Protein AF-A0A7R9MGX7-F1 (afdb_monomer_lite)

InterPro domains:
  IPR002687 Nop domain [PF01798] (2-63)
  IPR002687 Nop domain [PS51358] (1-66)
  IPR019175 Prp31 C-terminal [PF09785] (71-198)
  IPR027105 U4/U6 small nuclear ribonucleoprotein Prp31 [PTHR13904] (2-222)
  IPR036070 Nop domain superfamily [SSF89124] (1-66)
  IPR042239 Nop, C-terminal domain [G3DSA:1.10.246.90] (1-65)

Organism: NCBI:txid334625

pLDDT: mean 79.1, std 15.88, range [45.69, 96.81]

Sequence (225 aa):
MPHTGFVFLTDLVQESPPDLRRKAARLVANKCTIASRVDASHAASDGSIGRQFREKIERQLDKLQEPPPVKQIKALVTPIDQPQKKRGGKRIRKLKERLVITDLRKQANRMTFGDIEDDAYQEDLGFTTGQMGRSGTGKIRAPTVDEKTKVRISKTLHKNLQRQQQTYGGSTTVKRQVSGTASSVAFTPLQGLEIVNPQAAETRVNEANAKYFSNTSGFFSVRPK

Foldseek 3Di:
DPPCDPLLVDPQLVVADPVCSVVLSVLSVVLVVVVVVCVVVVVDPPCPSVVVSVVVSVVVSVVVVDDDPDDDPDDDDPPDDDDDDDDDDPVVVLVCVQVPQAPQNVQQPAADPPDDFDAPDDPPDPRTSHRQPVPPPDDPDHRDDDPSNPDDDDPVRVVVVVVVCVVPQDPDVPVDPDPPVDFDWGQDPPDGTDRPDVVVVVVVVVVVPDDQPDPPDDHDDPDDD

Structure (mmCIF, N/CA/C/O backbone):
data_AF-A0A7R9MGX7-F1
#
_entry.id   AF-A0A7R9MGX7-F1
#
loop_
_atom_site.group_PDB
_atom_site.id
_atom_site.type_symbol
_atom_site.label_atom_id
_atom_site.label_alt_id
_atom_site.label_comp_id
_atom_site.label_asym_id
_atom_site.label_entity_id
_atom_site.label_seq_id
_atom_site.pdbx_PDB_ins_code
_atom_site.Cartn_x
_atom_site.Cartn_y
_atom_site.Cartn_z
_atom_site.occupancy
_atom_site.B_iso_or_equiv
_atom_site.auth_seq_id
_atom_site.auth_comp_id
_atom_site.auth_asym_id
_atom_site.auth_atom_id
_atom_site.pdbx_PDB_model_num
ATOM 1 N N . MET A 1 1 ? -7.761 8.855 -21.437 1.00 65.56 1 MET A N 1
ATOM 2 C CA . MET A 1 1 ? -6.754 8.454 -20.427 1.00 65.56 1 MET A CA 1
ATOM 3 C C . MET A 1 1 ? -5.727 9.575 -20.307 1.00 65.56 1 MET A C 1
ATOM 5 O O . MET A 1 1 ? -5.130 9.909 -21.321 1.00 65.56 1 MET A O 1
ATOM 9 N N . PRO A 1 2 ? -5.533 10.212 -19.141 1.00 81.12 2 PRO A N 1
ATOM 10 C CA . PRO A 1 2 ? -4.448 11.179 -18.979 1.00 81.12 2 PRO A CA 1
ATOM 11 C C . PRO A 1 2 ? -3.085 10.461 -18.968 1.00 81.12 2 PRO A C 1
ATOM 13 O O . PRO A 1 2 ? -2.970 9.363 -18.424 1.00 81.12 2 PRO A O 1
ATOM 16 N N . HIS A 1 3 ? -2.048 11.103 -19.517 1.00 79.25 3 HIS A N 1
ATOM 17 C CA . HIS A 1 3 ? -0.663 10.599 -19.587 1.00 79.25 3 HIS A CA 1
ATOM 18 C C . HIS A 1 3 ? -0.426 9.386 -20.511 1.00 79.25 3 HIS A C 1
ATOM 20 O O . HIS A 1 3 ? 0.413 8.535 -20.215 1.00 79.25 3 HIS A O 1
ATOM 26 N N . THR A 1 4 ? -1.128 9.315 -21.642 1.00 88.25 4 THR A N 1
ATOM 27 C CA . THR A 1 4 ? -0.875 8.335 -22.712 1.00 88.25 4 THR A CA 1
ATOM 28 C C . THR A 1 4 ? -0.181 9.017 -23.892 1.00 88.25 4 THR A C 1
ATOM 30 O O . THR A 1 4 ? -0.844 9.602 -24.742 1.00 88.25 4 THR A O 1
ATOM 33 N N . GLY A 1 5 ? 1.154 8.996 -23.903 1.00 90.44 5 GLY A N 1
ATOM 34 C CA . GLY A 1 5 ? 1.976 9.502 -25.014 1.00 90.44 5 GLY A CA 1
ATOM 35 C C . GLY A 1 5 ? 2.596 8.373 -25.844 1.00 90.44 5 GLY A C 1
ATOM 36 O O . GLY A 1 5 ? 2.247 7.210 -25.658 1.00 90.44 5 GLY A O 1
ATOM 37 N N . PHE A 1 6 ? 3.574 8.693 -26.696 1.00 93.50 6 PHE A N 1
ATOM 38 C CA . PHE A 1 6 ? 4.251 7.715 -27.565 1.00 93.50 6 PHE A CA 1
ATOM 39 C C . PHE A 1 6 ? 4.820 6.511 -26.807 1.00 93.50 6 PHE A C 1
ATOM 41 O O . PHE A 1 6 ? 4.614 5.377 -27.218 1.00 93.50 6 PHE A O 1
ATOM 48 N N . VAL A 1 7 ? 5.433 6.734 -25.638 1.00 94.00 7 VAL A N 1
ATOM 49 C CA . VAL A 1 7 ? 5.949 5.649 -24.782 1.00 94.00 7 VAL A CA 1
ATOM 50 C C . VAL A 1 7 ? 4.844 4.677 -24.357 1.00 94.00 7 VAL A C 1
ATOM 52 O O . VAL A 1 7 ? 5.077 3.477 -24.278 1.00 94.00 7 VAL A O 1
ATOM 55 N N . PHE A 1 8 ? 3.631 5.174 -24.103 1.00 94.94 8 PHE A N 1
ATOM 56 C CA . PHE A 1 8 ? 2.506 4.320 -23.728 1.00 94.94 8 PHE A CA 1
ATOM 57 C C . PHE A 1 8 ? 2.035 3.460 -24.902 1.00 94.94 8 PHE A C 1
ATOM 59 O O . PHE A 1 8 ? 1.591 2.344 -24.675 1.00 94.94 8 PHE A O 1
ATOM 66 N N . LEU A 1 9 ? 2.134 3.964 -26.133 1.00 94.25 9 LEU A N 1
ATOM 67 C CA . LEU A 1 9 ? 1.707 3.266 -27.349 1.00 94.25 9 LEU A CA 1
ATOM 68 C C . LEU A 1 9 ? 2.714 2.224 -27.851 1.00 94.25 9 LEU A C 1
ATOM 70 O O . LEU A 1 9 ? 2.377 1.472 -28.753 1.00 94.25 9 LEU A O 1
ATOM 74 N N . THR A 1 10 ? 3.918 2.163 -27.278 1.00 94.12 10 THR A N 1
ATOM 75 C CA . THR A 1 10 ? 4.901 1.129 -27.628 1.00 94.12 10 THR A CA 1
ATOM 76 C C . THR A 1 10 ? 4.400 -0.281 -27.314 1.00 94.12 10 THR A C 1
ATOM 78 O O . THR A 1 10 ? 3.723 -0.499 -26.303 1.00 94.12 10 THR A O 1
ATOM 81 N N . ASP A 1 11 ? 4.804 -1.242 -28.145 1.00 93.94 11 ASP A N 1
ATOM 82 C CA . ASP A 1 11 ? 4.391 -2.650 -28.057 1.00 93.94 11 ASP A CA 1
ATOM 83 C C . ASP A 1 11 ? 4.673 -3.237 -26.670 1.00 93.94 11 ASP A C 1
ATOM 85 O O . ASP A 1 11 ? 3.781 -3.784 -26.030 1.00 93.94 11 ASP A O 1
ATOM 89 N N . LEU A 1 12 ? 5.863 -2.962 -26.124 1.00 91.69 12 LEU A N 1
ATOM 90 C CA . LEU A 1 12 ? 6.294 -3.413 -24.795 1.00 91.69 12 LEU A CA 1
ATOM 91 C C . LEU A 1 12 ? 5.325 -3.012 -23.664 1.00 91.69 12 LEU A C 1
ATOM 93 O O . LEU A 1 12 ? 5.198 -3.708 -22.658 1.00 91.69 12 LEU A O 1
ATOM 97 N N . VAL A 1 13 ? 4.647 -1.867 -23.794 1.00 95.00 13 VAL A N 1
ATOM 98 C CA . VAL A 1 13 ? 3.637 -1.424 -22.825 1.00 95.00 13 VAL A CA 1
ATOM 99 C C . VAL A 1 13 ? 2.270 -2.010 -23.163 1.00 95.00 13 VAL A C 1
ATOM 101 O O . VAL A 1 13 ? 1.548 -2.395 -22.244 1.00 95.00 13 VAL A O 1
ATOM 104 N N . GLN A 1 14 ? 1.896 -2.089 -24.441 1.00 94.44 14 GLN A N 1
ATOM 105 C CA . GLN A 1 14 ? 0.586 -2.600 -24.857 1.00 94.44 14 GLN A CA 1
ATOM 106 C C . GLN A 1 14 ? 0.424 -4.108 -24.630 1.00 94.44 14 GLN A C 1
ATOM 108 O O . GLN A 1 14 ? -0.670 -4.539 -24.261 1.00 94.44 14 GLN A O 1
ATOM 113 N N . GLU A 1 15 ? 1.501 -4.883 -24.753 1.00 93.81 15 GLU A N 1
ATOM 114 C CA . GLU A 1 15 ? 1.547 -6.314 -24.425 1.00 93.81 15 GLU A CA 1
ATOM 115 C C . GLU A 1 15 ? 1.302 -6.574 -22.931 1.00 93.81 15 GLU A C 1
ATOM 117 O O . GLU A 1 15 ? 0.755 -7.609 -22.554 1.00 93.81 15 GLU A O 1
ATOM 122 N N . SER A 1 16 ? 1.643 -5.617 -22.058 1.00 92.25 16 SER A N 1
ATOM 123 C CA . SER A 1 16 ? 1.414 -5.766 -20.620 1.00 92.25 16 SER A CA 1
ATOM 124 C C . SER A 1 16 ? -0.078 -5.641 -20.242 1.00 92.25 16 SER A C 1
ATOM 126 O O . SER A 1 16 ? -0.822 -4.870 -20.870 1.00 92.25 16 SER A O 1
ATOM 128 N N . PRO A 1 17 ? -0.532 -6.333 -19.173 1.00 94.00 17 PRO A N 1
ATOM 129 C CA . PRO A 1 17 ? -1.908 -6.241 -18.685 1.00 94.00 17 PRO A CA 1
ATOM 130 C C . PRO A 1 17 ? -2.337 -4.788 -18.418 1.00 94.00 17 PRO A C 1
ATOM 132 O O . PRO A 1 17 ? -1.523 -4.007 -17.909 1.00 94.00 17 PRO A O 1
ATOM 135 N N . PRO A 1 18 ? -3.605 -4.407 -18.690 1.00 92.50 18 PRO A N 1
ATOM 136 C CA . PRO A 1 18 ? -4.079 -3.017 -18.630 1.00 92.50 18 PRO A CA 1
ATOM 137 C C . PRO A 1 18 ? -3.774 -2.315 -17.296 1.00 92.50 18 PRO A C 1
ATOM 139 O O . PRO A 1 18 ? -3.391 -1.142 -17.290 1.00 92.50 18 PRO A O 1
ATOM 142 N N . ASP A 1 19 ? -3.833 -3.046 -16.181 1.00 92.88 19 ASP A N 1
ATOM 143 C CA . ASP A 1 19 ? -3.546 -2.537 -14.833 1.00 92.88 19 ASP A CA 1
ATOM 144 C C . ASP A 1 19 ? -2.070 -2.162 -14.622 1.00 92.88 19 ASP A C 1
ATOM 146 O O . ASP A 1 19 ? -1.732 -1.260 -13.844 1.00 92.88 19 ASP A O 1
ATOM 150 N N . LEU A 1 20 ? -1.165 -2.841 -15.330 1.00 93.62 20 LEU A N 1
ATOM 151 C CA . LEU A 1 20 ? 0.277 -2.641 -15.235 1.00 93.62 20 LEU A CA 1
ATOM 152 C C . LEU A 1 20 ? 0.808 -1.645 -16.267 1.00 93.62 20 LEU A C 1
ATOM 154 O O . LEU A 1 20 ? 1.867 -1.064 -16.022 1.00 93.62 20 LEU A O 1
ATOM 158 N N . ARG A 1 21 ? 0.066 -1.341 -17.342 1.00 93.44 21 ARG A N 1
ATOM 159 C CA . ARG A 1 21 ? 0.517 -0.454 -18.437 1.00 93.44 21 ARG A CA 1
ATOM 160 C C . ARG A 1 21 ? 1.057 0.891 -17.960 1.00 93.44 21 ARG A C 1
ATOM 162 O O . ARG A 1 21 ? 2.074 1.373 -18.448 1.00 93.44 21 ARG A O 1
ATOM 169 N N . ARG A 1 22 ? 0.445 1.504 -16.939 1.00 93.06 22 ARG A N 1
ATOM 170 C CA . ARG A 1 22 ? 0.929 2.788 -16.387 1.00 93.06 22 ARG A CA 1
ATOM 171 C C . ARG A 1 22 ? 2.238 2.649 -15.601 1.00 93.06 22 ARG A C 1
ATOM 173 O O . ARG A 1 22 ? 3.023 3.595 -15.526 1.00 93.06 22 ARG A O 1
ATOM 180 N N . LYS A 1 23 ? 2.479 1.499 -14.964 1.00 93.44 23 LYS A N 1
ATOM 181 C CA . LYS A 1 23 ? 3.774 1.187 -14.337 1.00 93.44 23 LYS A CA 1
ATOM 182 C C . LYS A 1 23 ? 4.812 0.861 -15.413 1.00 93.44 23 LYS A C 1
ATOM 184 O O . LYS A 1 23 ? 5.883 1.455 -15.364 1.00 93.44 23 LYS A O 1
ATOM 189 N N . ALA A 1 24 ? 4.456 0.043 -16.403 1.00 94.94 24 ALA A N 1
ATOM 190 C CA . ALA A 1 24 ? 5.302 -0.294 -17.545 1.00 94.94 24 ALA A CA 1
ATOM 191 C C . ALA A 1 24 ? 5.772 0.962 -18.292 1.00 94.94 24 ALA A C 1
ATOM 193 O O . ALA A 1 24 ? 6.972 1.184 -18.409 1.00 94.94 24 ALA A O 1
ATOM 194 N N . ALA A 1 25 ? 4.860 1.870 -18.653 1.00 95.06 25 ALA A N 1
ATOM 195 C CA . ALA A 1 25 ? 5.200 3.126 -19.323 1.00 95.06 25 ALA A CA 1
ATOM 196 C C . ALA A 1 25 ? 6.209 3.982 -18.537 1.00 95.06 25 ALA A C 1
ATOM 198 O O . ALA A 1 25 ? 7.078 4.613 -19.132 1.00 95.06 25 ALA A O 1
ATOM 199 N N . ARG A 1 26 ? 6.145 3.985 -17.195 1.00 94.12 26 ARG A N 1
ATOM 200 C CA . ARG A 1 26 ? 7.138 4.681 -16.354 1.00 94.12 26 ARG A CA 1
ATOM 201 C C . ARG A 1 26 ? 8.495 3.982 -16.354 1.00 94.12 26 ARG A C 1
ATOM 203 O O . ARG A 1 26 ? 9.513 4.664 -16.387 1.00 94.12 26 ARG A O 1
ATOM 210 N N . LEU A 1 27 ? 8.523 2.649 -16.325 1.00 95.00 27 LEU A N 1
ATOM 211 C CA . LEU A 1 27 ? 9.770 1.884 -16.423 1.00 95.00 27 LEU A CA 1
ATOM 212 C C . LEU A 1 27 ? 10.451 2.108 -17.777 1.00 95.00 27 LEU A C 1
ATOM 214 O O . LEU A 1 27 ? 11.644 2.410 -17.815 1.00 95.00 27 LEU A O 1
ATO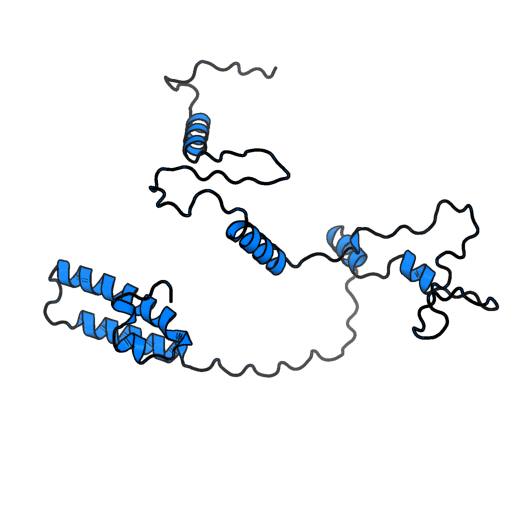M 218 N N . VAL A 1 28 ? 9.675 2.051 -18.862 1.00 95.75 28 VAL A N 1
ATOM 219 C CA . VAL A 1 28 ? 10.154 2.312 -20.223 1.00 95.75 28 VAL A CA 1
ATOM 220 C C . VAL A 1 28 ? 10.651 3.747 -20.349 1.00 95.75 28 VAL A C 1
ATOM 222 O O . VAL A 1 28 ? 11.782 3.941 -20.774 1.00 95.75 28 VAL A O 1
ATOM 225 N N . ALA A 1 29 ? 9.891 4.752 -19.902 1.00 95.62 29 ALA A N 1
ATOM 226 C CA . ALA A 1 29 ? 10.335 6.150 -19.933 1.00 95.62 29 ALA A CA 1
ATOM 227 C C . ALA A 1 29 ? 11.656 6.361 -19.167 1.00 95.62 29 ALA A C 1
ATOM 229 O O . ALA A 1 29 ? 12.573 7.021 -19.660 1.00 95.62 29 ALA A O 1
ATOM 230 N N . ASN A 1 30 ? 11.798 5.746 -17.989 1.00 95.88 30 ASN A N 1
ATOM 231 C CA . ASN A 1 30 ? 13.019 5.843 -17.190 1.00 95.88 30 ASN A CA 1
ATOM 232 C C . ASN A 1 30 ? 14.237 5.224 -17.889 1.00 95.88 30 ASN A C 1
ATOM 234 O O . ASN A 1 30 ? 15.334 5.756 -17.779 1.00 95.88 30 ASN A O 1
ATOM 238 N N . LYS A 1 31 ? 14.087 4.091 -18.583 1.00 96.31 31 LYS A N 1
ATOM 239 C CA . LYS A 1 31 ? 15.211 3.459 -19.294 1.00 96.31 31 LYS A CA 1
ATOM 240 C C . LYS A 1 31 ? 15.475 4.076 -20.660 1.00 96.31 31 LYS A C 1
ATOM 242 O O . LYS A 1 31 ? 16.635 4.242 -21.015 1.00 96.31 31 LYS A O 1
ATOM 247 N N . CYS A 1 32 ? 14.431 4.496 -21.364 1.00 94.88 32 CYS A N 1
ATOM 248 C CA . CYS A 1 32 ? 14.525 5.221 -22.626 1.00 94.88 32 CYS A CA 1
ATOM 249 C C . CYS A 1 32 ? 15.300 6.534 -22.460 1.00 94.88 32 CYS A C 1
ATOM 251 O O . CYS A 1 32 ? 16.160 6.837 -23.276 1.00 94.88 32 CYS A O 1
ATOM 253 N N . THR A 1 33 ? 15.062 7.280 -21.376 1.00 96.38 33 THR A N 1
ATOM 254 C CA . THR A 1 33 ? 15.808 8.522 -21.089 1.00 96.38 33 THR A CA 1
ATOM 255 C C . THR A 1 33 ? 17.279 8.289 -20.746 1.00 96.38 33 THR A C 1
ATOM 257 O O . THR A 1 33 ? 18.105 9.173 -20.954 1.00 96.38 33 THR A O 1
ATOM 260 N N . ILE A 1 34 ? 17.635 7.117 -20.212 1.00 95.25 34 ILE A N 1
ATOM 261 C CA . ILE A 1 34 ? 19.038 6.754 -19.978 1.00 95.25 34 ILE A CA 1
ATOM 262 C C . ILE A 1 34 ? 19.684 6.316 -21.296 1.00 95.25 34 ILE A C 1
ATOM 264 O O . ILE A 1 34 ? 20.790 6.758 -21.587 1.00 95.25 34 ILE A O 1
ATOM 268 N N . ALA A 1 35 ? 18.986 5.513 -22.104 1.00 95.19 35 ALA A N 1
ATOM 269 C CA . ALA A 1 35 ? 19.447 5.107 -23.432 1.00 95.19 35 ALA A CA 1
ATOM 270 C C . ALA A 1 35 ? 19.737 6.326 -24.321 1.00 95.19 35 ALA A C 1
ATOM 272 O O . ALA A 1 35 ? 20.846 6.461 -24.820 1.00 95.19 35 ALA A O 1
ATOM 273 N N . SER A 1 36 ? 18.817 7.297 -24.379 1.00 94.88 36 SER A N 1
ATOM 274 C CA . SER A 1 36 ? 19.001 8.510 -25.184 1.00 94.88 36 SER A CA 1
ATOM 275 C C . SER A 1 36 ? 20.233 9.331 -24.786 1.00 94.88 36 SER A C 1
ATOM 277 O O . SER A 1 36 ? 20.801 10.034 -25.614 1.00 94.88 36 SER A O 1
ATOM 279 N N . ARG A 1 37 ? 20.658 9.273 -23.514 1.00 95.19 37 ARG A N 1
ATOM 280 C CA . ARG A 1 37 ? 21.883 9.951 -23.049 1.00 95.19 37 ARG A CA 1
ATOM 281 C C . ARG A 1 37 ? 23.147 9.232 -23.513 1.00 95.19 37 ARG A C 1
ATOM 283 O O . ARG A 1 37 ? 24.116 9.899 -23.850 1.00 95.19 37 ARG A O 1
ATOM 290 N N . VAL A 1 38 ? 23.125 7.900 -23.524 1.00 94.81 38 VAL A N 1
ATOM 291 C CA . VAL A 1 38 ? 24.230 7.064 -24.020 1.00 94.81 38 VAL A CA 1
ATOM 292 C C . VAL A 1 38 ? 24.416 7.262 -25.524 1.00 94.81 38 VAL A C 1
ATOM 294 O O . VAL A 1 38 ? 25.550 7.410 -25.985 1.00 94.81 38 VAL A O 1
ATOM 297 N N . ASP A 1 39 ? 23.306 7.335 -26.260 1.00 94.75 39 ASP A N 1
ATOM 298 C CA . ASP A 1 39 ? 23.307 7.583 -27.702 1.00 94.75 39 ASP A CA 1
ATOM 299 C C . ASP A 1 39 ? 23.826 8.991 -28.013 1.00 94.75 39 ASP A C 1
ATOM 301 O O . ASP A 1 39 ? 24.676 9.157 -28.882 1.00 94.75 39 ASP A O 1
ATOM 305 N N . ALA A 1 40 ? 23.405 10.004 -27.245 1.00 95.75 40 ALA A N 1
ATOM 306 C CA . ALA A 1 40 ? 23.910 11.370 -27.397 1.00 95.75 40 ALA A CA 1
ATOM 307 C C . ALA A 1 40 ? 25.437 11.454 -27.213 1.00 95.75 40 ALA A C 1
ATOM 309 O O . ALA A 1 40 ? 26.109 12.193 -27.933 1.00 95.75 40 ALA A O 1
ATOM 310 N N . SER A 1 41 ? 26.002 10.672 -26.286 1.00 93.62 41 SER A N 1
ATOM 311 C CA . SER A 1 41 ? 27.451 10.601 -26.073 1.00 93.62 41 SER A CA 1
ATOM 312 C C . SER A 1 41 ? 28.181 9.656 -27.036 1.00 93.62 41 SER A C 1
ATOM 314 O O . SER A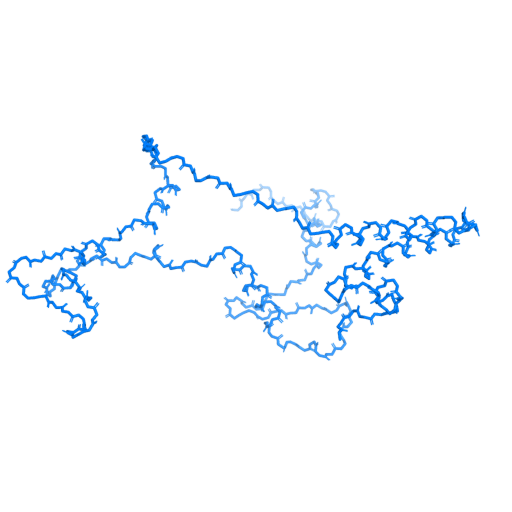 1 41 ? 29.397 9.543 -26.930 1.00 93.62 41 SER A O 1
ATOM 316 N N . HIS A 1 42 ? 27.466 8.956 -27.929 1.00 91.56 42 HIS A N 1
ATOM 317 C CA . HIS A 1 42 ? 28.007 7.950 -28.857 1.00 91.56 42 HIS A CA 1
ATOM 318 C C . HIS A 1 42 ? 28.907 6.903 -28.173 1.00 91.56 42 HIS A C 1
ATOM 320 O O . HIS A 1 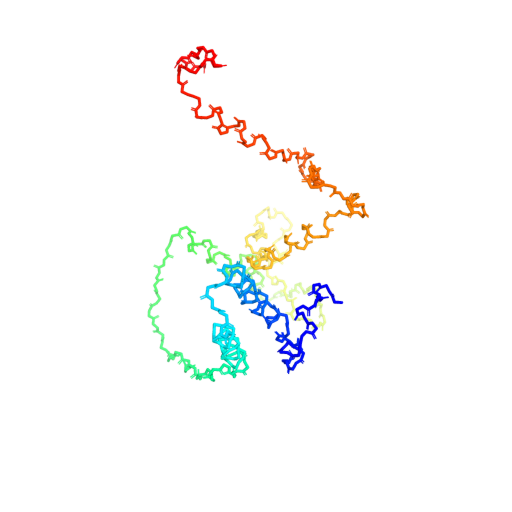42 ? 29.845 6.379 -28.768 1.00 91.56 42 HIS A O 1
ATOM 326 N N . ALA A 1 43 ? 28.632 6.597 -26.902 1.00 89.44 43 ALA A N 1
ATOM 327 C CA . ALA A 1 43 ? 29.523 5.776 -26.081 1.00 89.44 43 ALA A CA 1
ATOM 328 C C . ALA A 1 43 ? 29.401 4.274 -26.390 1.00 89.44 43 ALA A C 1
ATOM 330 O O . ALA A 1 43 ? 30.312 3.509 -26.087 1.00 89.44 43 ALA A O 1
ATOM 331 N N . ALA A 1 44 ? 28.279 3.850 -26.977 1.00 87.75 44 ALA A N 1
ATOM 332 C CA . ALA A 1 44 ? 28.018 2.468 -27.362 1.00 87.75 44 ALA A CA 1
ATOM 333 C C . ALA A 1 44 ? 27.150 2.431 -28.629 1.00 87.75 44 ALA A C 1
ATOM 335 O O . ALA A 1 44 ? 25.928 2.544 -28.560 1.00 87.75 44 ALA A O 1
ATOM 336 N N . SER A 1 45 ? 27.785 2.292 -29.794 1.00 87.88 45 SER A N 1
ATOM 337 C CA . SER A 1 45 ? 27.114 2.211 -31.103 1.00 87.88 45 SER A CA 1
ATOM 338 C C . SER A 1 45 ? 26.614 0.804 -31.458 1.00 87.88 45 SER A C 1
ATOM 340 O O . SER A 1 45 ? 25.877 0.627 -32.422 1.00 87.88 45 SER A O 1
ATOM 342 N N . ASP A 1 46 ? 26.996 -0.201 -30.672 1.00 91.38 46 ASP A N 1
ATOM 343 C CA . ASP A 1 46 ? 26.655 -1.616 -30.849 1.00 91.38 46 ASP A CA 1
ATOM 344 C C . ASP A 1 46 ? 25.222 -1.968 -30.394 1.00 91.38 46 ASP A C 1
ATOM 346 O O . ASP A 1 46 ? 24.720 -3.063 -30.662 1.00 91.38 46 ASP A O 1
ATOM 350 N N . GLY A 1 47 ? 24.558 -1.057 -29.674 1.00 88.88 47 GLY A N 1
ATOM 351 C CA . GLY A 1 47 ? 23.224 -1.261 -29.110 1.00 88.88 47 GLY A CA 1
ATOM 352 C C . GLY A 1 47 ? 23.176 -2.257 -27.943 1.00 88.88 47 GLY A C 1
ATOM 353 O O . GLY A 1 47 ? 22.082 -2.632 -27.505 1.00 88.88 47 GLY A O 1
ATOM 354 N N . SER A 1 48 ? 24.323 -2.685 -27.401 1.00 93.81 48 SER A N 1
ATOM 355 C CA . SER A 1 48 ? 24.381 -3.657 -26.297 1.00 93.81 48 SER A CA 1
ATOM 356 C C . SER A 1 48 ? 23.703 -3.123 -25.033 1.00 93.81 48 SER A C 1
ATOM 358 O O . SER A 1 48 ? 22.920 -3.827 -24.389 1.00 93.81 48 SER A O 1
ATOM 360 N N . ILE A 1 49 ? 23.920 -1.843 -24.725 1.00 94.31 49 ILE A N 1
ATOM 361 C CA . ILE A 1 49 ? 23.332 -1.154 -23.571 1.00 94.31 49 ILE A CA 1
ATOM 362 C C . ILE A 1 49 ? 21.800 -1.090 -23.680 1.00 94.31 49 ILE A C 1
ATOM 364 O O . ILE A 1 49 ? 21.095 -1.328 -22.695 1.00 94.31 49 ILE A O 1
ATOM 368 N N . GLY A 1 50 ? 21.267 -0.843 -24.881 1.00 94.00 50 GLY A N 1
ATOM 369 C CA . GLY A 1 50 ? 19.825 -0.841 -25.137 1.00 94.00 50 GLY A CA 1
ATOM 370 C C . GLY A 1 50 ? 19.183 -2.205 -24.864 1.00 94.00 50 GLY A C 1
ATOM 371 O O . GLY A 1 50 ? 18.160 -2.282 -24.178 1.00 94.00 50 GLY A O 1
ATOM 372 N N . ARG A 1 51 ? 19.828 -3.295 -25.308 1.00 94.62 51 ARG A N 1
ATOM 373 C CA . ARG A 1 51 ? 19.374 -4.673 -25.038 1.00 94.62 51 ARG A CA 1
ATOM 374 C C . ARG A 1 51 ? 19.372 -4.990 -23.541 1.00 94.62 51 ARG A C 1
ATOM 376 O O . ARG A 1 51 ? 18.378 -5.499 -23.031 1.00 94.62 51 ARG A O 1
ATOM 383 N N . GLN A 1 52 ? 20.418 -4.596 -22.812 1.00 96.25 52 GLN A N 1
ATOM 384 C CA . GLN A 1 52 ? 20.474 -4.765 -21.353 1.00 96.25 52 GLN A CA 1
ATOM 385 C C . GLN A 1 52 ? 19.368 -3.990 -20.621 1.00 96.25 52 GLN A C 1
ATOM 387 O O . GLN A 1 52 ? 18.866 -4.430 -19.584 1.00 96.25 52 GLN A O 1
ATOM 392 N N . PHE A 1 53 ? 18.998 -2.800 -21.100 1.00 96.44 53 PHE A N 1
ATOM 393 C CA . PHE A 1 53 ? 17.901 -2.036 -20.507 1.00 96.44 53 PHE A CA 1
ATOM 394 C C . PHE A 1 53 ? 16.540 -2.655 -20.781 1.00 96.44 53 PHE A C 1
ATOM 396 O O . PHE A 1 53 ? 15.713 -2.671 -19.868 1.00 96.44 53 PHE A O 1
ATOM 403 N N . ARG A 1 54 ? 16.331 -3.189 -21.985 1.00 94.94 54 ARG A N 1
ATOM 404 C CA . ARG A 1 54 ? 15.124 -3.942 -22.321 1.00 94.94 54 ARG A CA 1
ATOM 405 C C . ARG A 1 54 ? 14.961 -5.156 -21.409 1.00 94.94 54 ARG A C 1
ATOM 407 O O . ARG A 1 54 ? 13.936 -5.266 -20.747 1.00 94.94 54 ARG A O 1
ATOM 414 N N . GLU A 1 55 ? 16.011 -5.957 -21.255 1.00 96.69 55 GLU A N 1
ATOM 415 C CA . GLU A 1 55 ? 16.005 -7.122 -20.364 1.00 96.69 55 GLU A CA 1
ATOM 416 C C . GLU A 1 55 ? 15.699 -6.730 -18.905 1.00 96.69 55 GLU A C 1
ATOM 418 O O . GLU A 1 55 ? 14.942 -7.395 -18.199 1.00 96.69 55 GLU A O 1
ATOM 423 N N . LYS A 1 56 ? 16.234 -5.595 -18.432 1.00 96.81 56 LYS A N 1
ATOM 424 C CA . LYS A 1 56 ? 15.908 -5.067 -17.095 1.00 96.81 56 LYS A CA 1
ATOM 425 C C . LYS A 1 56 ? 14.439 -4.659 -16.958 1.00 96.81 56 LYS A C 1
ATOM 427 O O . LYS A 1 56 ? 13.907 -4.778 -15.855 1.00 96.81 56 LYS A O 1
ATOM 432 N N . ILE A 1 57 ? 13.810 -4.138 -18.014 1.00 95.94 57 ILE A N 1
ATOM 433 C CA . ILE A 1 57 ? 12.378 -3.810 -18.004 1.00 95.94 57 ILE A CA 1
ATOM 434 C C . ILE A 1 57 ? 11.560 -5.099 -17.945 1.00 95.94 57 ILE A C 1
ATOM 436 O O . ILE A 1 57 ? 10.701 -5.209 -17.076 1.00 95.94 57 ILE A O 1
ATOM 440 N N . GLU A 1 58 ? 11.860 -6.069 -18.808 1.00 94.56 58 GLU A N 1
ATOM 441 C CA . GLU A 1 58 ? 11.159 -7.359 -18.887 1.00 94.56 58 GLU A CA 1
ATOM 442 C C . GLU A 1 58 ? 11.206 -8.090 -17.537 1.00 94.56 58 GLU A C 1
ATOM 444 O O . GLU A 1 58 ? 10.161 -8.324 -16.935 1.00 94.56 58 GLU A O 1
ATOM 449 N N . ARG A 1 59 ? 12.395 -8.251 -16.936 1.00 96.12 59 ARG A N 1
ATOM 450 C CA . ARG A 1 59 ? 12.545 -8.855 -15.595 1.00 96.12 59 ARG A CA 1
ATOM 451 C C . ARG A 1 59 ? 11.730 -8.150 -14.502 1.00 96.12 59 ARG A C 1
ATOM 453 O O . ARG A 1 59 ? 11.291 -8.774 -13.539 1.00 96.12 59 ARG A O 1
ATOM 460 N N . GLN A 1 60 ? 11.573 -6.827 -14.586 1.00 95.25 60 GLN A N 1
ATOM 461 C CA . GLN A 1 60 ? 10.767 -6.077 -13.619 1.00 95.25 60 GLN A CA 1
ATOM 462 C C . GLN A 1 60 ? 9.268 -6.232 -13.865 1.00 95.25 60 GLN A C 1
ATOM 464 O O . GLN A 1 60 ? 8.502 -6.214 -12.902 1.00 95.25 60 GLN A O 1
ATOM 469 N N . LEU A 1 61 ? 8.850 -6.350 -15.126 1.00 93.75 61 LEU A N 1
ATOM 470 C CA . LEU A 1 61 ? 7.462 -6.614 -15.484 1.00 93.75 61 LEU A CA 1
ATOM 471 C C . LEU A 1 61 ? 7.048 -8.021 -15.061 1.00 93.75 61 LEU A C 1
ATOM 473 O O . LEU A 1 61 ? 5.992 -8.148 -14.447 1.00 93.75 61 LEU A O 1
ATOM 477 N N . ASP A 1 62 ? 7.902 -9.021 -15.269 1.00 93.94 62 ASP A N 1
ATOM 478 C CA . ASP A 1 62 ? 7.662 -10.394 -14.816 1.00 93.94 62 ASP A CA 1
ATOM 479 C C . ASP A 1 62 ? 7.473 -10.431 -13.299 1.00 93.94 62 ASP A C 1
ATOM 481 O O . ASP A 1 62 ? 6.439 -10.870 -12.799 1.00 93.94 62 ASP A O 1
ATOM 485 N N . LYS A 1 63 ? 8.387 -9.800 -12.554 1.00 95.12 63 LYS A N 1
ATOM 486 C CA . LYS A 1 63 ? 8.285 -9.678 -11.093 1.00 95.12 63 LYS A CA 1
ATOM 487 C C . LYS A 1 63 ? 7.021 -8.953 -10.612 1.00 95.12 63 LYS A C 1
ATOM 489 O O . LYS A 1 63 ? 6.581 -9.146 -9.482 1.00 95.12 63 LYS A O 1
ATOM 494 N N . LEU A 1 64 ? 6.459 -8.052 -11.418 1.00 91.94 64 LEU A N 1
ATOM 495 C CA . LEU A 1 64 ? 5.203 -7.369 -11.090 1.00 91.94 64 LEU A CA 1
ATOM 496 C C . LEU A 1 64 ? 3.971 -8.233 -11.372 1.00 91.94 64 LEU A C 1
ATOM 498 O O . LEU A 1 64 ? 2.928 -7.973 -10.770 1.00 91.94 64 LEU A O 1
ATOM 502 N N . GLN A 1 65 ? 4.080 -9.188 -12.295 1.00 91.94 65 GLN A N 1
ATOM 503 C CA . GLN A 1 65 ? 3.031 -10.153 -12.619 1.00 91.94 65 GLN A CA 1
ATOM 504 C C . GLN A 1 65 ? 3.050 -11.360 -11.682 1.00 91.94 65 GLN A C 1
ATOM 506 O O . GLN A 1 65 ? 2.008 -11.982 -11.480 1.00 91.94 65 GLN A O 1
ATOM 511 N N . GLU A 1 66 ? 4.202 -11.663 -11.078 1.00 92.31 66 GLU A N 1
ATOM 512 C CA . GLU A 1 66 ? 4.319 -12.701 -10.060 1.00 92.31 66 GLU A CA 1
ATOM 513 C C . GLU A 1 66 ? 3.285 -12.481 -8.941 1.00 92.31 66 GLU A C 1
ATOM 515 O O . GLU A 1 66 ? 3.251 -11.411 -8.311 1.00 92.31 66 GLU A O 1
ATOM 520 N N . PRO A 1 67 ? 2.423 -13.478 -8.668 1.00 90.88 67 PRO A N 1
ATOM 521 C CA . PRO A 1 67 ? 1.471 -13.365 -7.582 1.00 90.88 67 PRO A CA 1
ATOM 522 C C . PRO A 1 67 ? 2.229 -13.240 -6.254 1.00 90.88 67 PRO A C 1
ATOM 524 O O . PRO A 1 67 ? 3.271 -13.874 -6.061 1.00 90.88 67 PRO A O 1
ATOM 527 N N . PRO A 1 68 ? 1.719 -12.440 -5.301 1.00 90.44 68 PRO A N 1
ATOM 528 C CA . PRO A 1 68 ? 2.344 -12.349 -3.994 1.00 90.44 68 PRO A CA 1
ATOM 529 C C . PRO A 1 68 ? 2.363 -13.738 -3.336 1.00 90.44 68 PRO A C 1
ATOM 531 O O . PRO A 1 68 ? 1.387 -14.485 -3.461 1.00 90.44 68 PRO A O 1
ATOM 534 N N . PRO A 1 69 ? 3.428 -14.081 -2.589 1.00 92.88 69 PRO A N 1
ATOM 535 C CA . PRO A 1 69 ? 3.489 -15.357 -1.895 1.00 92.88 69 PRO A CA 1
ATOM 536 C C . PRO A 1 69 ? 2.306 -15.478 -0.931 1.00 92.88 69 PRO A C 1
ATOM 538 O O . PRO A 1 69 ? 1.959 -14.523 -0.223 1.00 92.88 69 PRO A O 1
ATOM 541 N N . VAL A 1 70 ? 1.680 -16.657 -0.910 1.00 92.44 70 VAL A N 1
ATOM 542 C CA . VAL A 1 70 ? 0.499 -16.917 -0.082 1.00 92.44 70 VAL A CA 1
ATOM 543 C C . VAL A 1 70 ? 0.849 -16.667 1.382 1.00 92.44 70 VAL A C 1
ATOM 545 O O . VAL A 1 70 ? 1.809 -17.218 1.925 1.00 92.44 70 VAL A O 1
ATOM 548 N N . LYS A 1 71 ? 0.063 -15.812 2.042 1.00 92.62 71 LYS A N 1
ATOM 549 C CA . LYS A 1 71 ? 0.220 -15.565 3.475 1.00 92.62 71 LYS A CA 1
ATOM 550 C C . LYS A 1 71 ? -0.207 -16.819 4.224 1.00 92.62 71 LYS A C 1
ATOM 552 O O . LYS A 1 71 ? -1.372 -17.198 4.167 1.00 92.62 71 LYS A O 1
ATOM 557 N N . GLN A 1 72 ? 0.721 -17.426 4.955 1.00 91.50 72 GLN A N 1
ATOM 558 C CA . GLN A 1 72 ? 0.382 -18.501 5.879 1.00 91.50 72 GLN A CA 1
ATOM 559 C C . GLN A 1 72 ? -0.591 -17.977 6.940 1.00 91.50 72 GLN A C 1
ATOM 561 O O . GLN A 1 72 ? -0.431 -16.859 7.449 1.00 91.50 72 GLN A O 1
ATOM 566 N N . ILE A 1 73 ? -1.601 -18.787 7.263 1.00 92.25 73 ILE A N 1
ATOM 567 C CA . ILE A 1 73 ? -2.546 -18.486 8.335 1.00 92.25 73 ILE A CA 1
ATOM 568 C C . ILE A 1 73 ? -1.744 -18.463 9.630 1.00 92.25 73 ILE A C 1
ATOM 570 O O . ILE A 1 73 ? -1.273 -19.491 10.112 1.00 92.25 73 ILE A O 1
ATOM 574 N N . LYS A 1 74 ? -1.557 -17.266 10.185 1.00 92.44 74 LYS A N 1
ATOM 575 C CA . LYS A 1 74 ? -0.968 -17.134 11.512 1.00 92.44 74 LYS A CA 1
ATOM 576 C C . LYS A 1 74 ? -1.983 -17.678 12.502 1.00 92.44 74 LYS A C 1
ATOM 578 O O . LYS A 1 74 ? -3.079 -17.125 12.603 1.00 92.44 74 LYS A O 1
ATOM 583 N N . ALA A 1 75 ? -1.616 -18.754 13.194 1.00 93.56 75 ALA A N 1
ATOM 584 C CA . ALA A 1 75 ? -2.419 -19.283 14.282 1.00 93.56 75 ALA A CA 1
ATOM 585 C C . ALA A 1 75 ? -2.743 -18.153 15.266 1.00 93.56 75 ALA A C 1
ATOM 587 O O . ALA A 1 75 ? -1.910 -17.273 15.524 1.00 93.56 75 ALA A O 1
ATOM 588 N N . LEU A 1 76 ? -3.969 -18.166 15.785 1.00 92.50 76 LEU A N 1
ATOM 589 C CA . LEU A 1 76 ? -4.332 -17.273 16.872 1.00 92.50 76 LEU A CA 1
ATOM 590 C C . LEU A 1 76 ? -3.374 -17.507 18.038 1.00 92.50 76 LEU A C 1
ATOM 592 O O . LEU A 1 76 ? -2.881 -18.616 18.253 1.00 92.50 76 LEU A O 1
ATOM 596 N N . VAL A 1 77 ? -3.111 -16.443 18.789 1.00 93.00 77 VAL A N 1
ATOM 597 C CA . VAL A 1 77 ? -2.363 -16.579 20.036 1.00 93.00 77 VAL A CA 1
ATOM 598 C C . VAL A 1 77 ? -3.151 -17.513 20.947 1.00 93.00 77 VAL A C 1
ATOM 600 O O . VAL A 1 77 ? -4.374 -17.391 21.043 1.00 93.00 77 VAL A O 1
ATOM 603 N N . THR A 1 78 ? -2.452 -18.438 21.602 1.00 92.06 78 THR A N 1
ATOM 604 C CA . THR A 1 78 ? -3.062 -19.363 22.555 1.00 92.06 78 THR A CA 1
ATOM 605 C C . THR A 1 78 ? -3.909 -18.583 23.569 1.00 92.06 78 THR A C 1
ATOM 607 O O . THR A 1 78 ? -3.408 -17.586 24.102 1.00 92.06 78 THR A O 1
ATOM 610 N N . PRO A 1 79 ? -5.157 -19.003 23.853 1.00 95.31 79 PRO A N 1
ATOM 611 C CA . PRO A 1 79 ? -6.024 -18.368 24.847 1.00 95.31 79 PRO A CA 1
ATOM 612 C C . PRO A 1 79 ? -5.485 -18.546 26.279 1.00 95.31 79 PRO A C 1
ATOM 614 O O . PRO A 1 79 ? -5.984 -19.349 27.058 1.00 95.31 79 PRO A O 1
ATOM 617 N N . ILE A 1 80 ? -4.421 -17.822 26.621 1.00 93.81 80 ILE A N 1
ATOM 618 C CA . ILE A 1 80 ? -3.809 -17.802 27.951 1.00 93.81 80 ILE A CA 1
ATOM 619 C C . ILE A 1 80 ? -4.141 -16.454 28.582 1.00 93.81 80 ILE A C 1
ATOM 621 O O . ILE A 1 80 ? -3.785 -15.409 28.031 1.00 93.81 80 ILE A O 1
ATOM 625 N N . ASP A 1 81 ? -4.793 -16.468 29.745 1.00 92.81 81 ASP A N 1
ATOM 626 C CA . ASP A 1 81 ? -5.060 -15.247 30.504 1.00 92.81 81 ASP A CA 1
ATOM 627 C C . ASP A 1 81 ? -3.787 -14.798 31.233 1.00 92.81 81 ASP A C 1
ATOM 629 O O . ASP A 1 81 ? -3.435 -15.279 32.312 1.00 92.81 81 ASP A O 1
ATOM 633 N N . GLN A 1 82 ? -3.027 -13.916 30.586 1.00 92.00 82 GLN A N 1
ATOM 634 C CA . GLN A 1 82 ? -1.826 -13.342 31.178 1.00 92.00 82 GLN A CA 1
ATOM 635 C C . GLN A 1 82 ? -2.189 -12.203 32.141 1.00 92.00 82 GLN A C 1
ATOM 637 O O . GLN A 1 82 ? -3.025 -11.355 31.811 1.00 92.00 82 GLN A O 1
ATOM 642 N N . PRO A 1 83 ? -1.492 -12.076 33.286 1.00 94.12 83 PRO A N 1
ATOM 643 C CA . PRO A 1 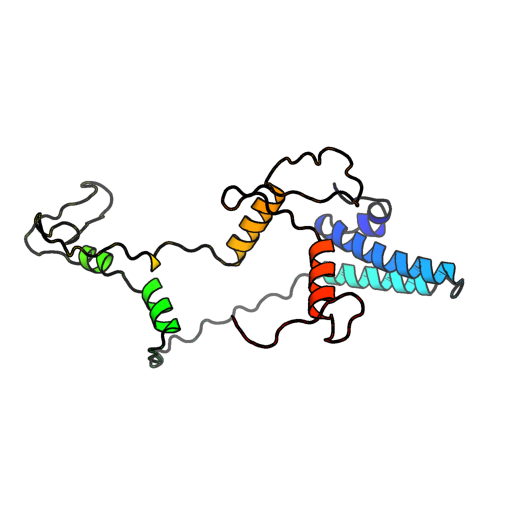83 ? -1.750 -11.000 34.234 1.00 94.12 83 PRO A CA 1
ATOM 644 C C . PRO A 1 83 ? -1.595 -9.621 33.570 1.00 94.12 83 PRO A C 1
ATOM 646 O O . PRO A 1 83 ? -0.554 -9.276 32.998 1.00 94.12 83 PRO A O 1
ATOM 649 N N . GLN A 1 84 ? -2.647 -8.800 33.653 1.00 89.38 84 GLN A N 1
ATOM 650 C CA . GLN A 1 84 ? -2.695 -7.511 32.963 1.00 89.38 84 GLN A CA 1
ATOM 651 C C . GLN A 1 84 ? -1.710 -6.490 33.550 1.00 89.38 84 GLN A C 1
ATOM 653 O O . GLN A 1 84 ? -1.708 -6.185 34.745 1.00 89.38 84 GLN A O 1
ATOM 658 N N . LYS A 1 85 ? -0.937 -5.839 32.674 1.00 91.31 85 LYS A N 1
ATOM 659 C CA . LYS A 1 85 ? -0.055 -4.725 33.056 1.00 91.31 85 LYS A CA 1
ATOM 660 C C . LYS A 1 85 ? -0.879 -3.469 33.362 1.00 91.31 85 LYS A C 1
ATOM 662 O O . LYS A 1 85 ? -1.360 -2.783 32.456 1.00 91.31 85 LYS A O 1
ATOM 667 N N . LYS A 1 86 ? -0.998 -3.117 34.643 1.00 90.94 86 LYS A N 1
ATOM 668 C CA . LYS A 1 86 ? -1.683 -1.896 35.094 1.00 90.94 86 LYS A CA 1
ATOM 669 C C . LYS A 1 86 ? -0.834 -0.660 34.766 1.00 90.94 86 LYS A C 1
ATOM 671 O O . LYS A 1 86 ? 0.310 -0.541 35.189 1.00 90.94 86 LYS A O 1
ATOM 676 N N . ARG A 1 87 ? -1.390 0.278 33.989 1.00 91.75 87 ARG A N 1
ATOM 677 C CA . ARG A 1 87 ? -0.745 1.557 33.631 1.00 91.75 87 ARG A CA 1
ATOM 678 C C . ARG A 1 87 ? -1.671 2.735 33.925 1.00 91.75 87 ARG A C 1
ATOM 680 O O . ARG A 1 87 ? -2.847 2.704 33.551 1.00 91.75 87 ARG A O 1
ATOM 687 N N . GLY A 1 88 ? -1.112 3.768 34.560 1.00 92.50 88 GLY A N 1
ATOM 688 C CA . GLY A 1 88 ? -1.837 4.950 35.046 1.00 92.50 88 GLY A CA 1
ATOM 689 C C . GLY A 1 88 ? -1.461 6.287 34.396 1.00 92.50 88 GLY A C 1
ATOM 690 O O . GLY A 1 88 ? -1.937 7.316 34.856 1.00 92.50 88 GLY A O 1
ATOM 691 N N . GLY A 1 89 ? -0.627 6.313 33.351 1.00 95.94 89 GLY A N 1
ATOM 692 C CA . GLY A 1 89 ? -0.167 7.568 32.734 1.00 95.94 89 GLY A CA 1
ATOM 693 C C . GLY A 1 89 ? -1.244 8.319 31.933 1.00 95.94 89 GLY A C 1
ATOM 694 O O . GLY A 1 89 ? -2.191 7.711 31.432 1.00 95.94 89 GLY A O 1
ATOM 695 N N . LYS A 1 90 ? -1.056 9.634 31.726 1.00 94.25 90 LYS A N 1
ATOM 696 C CA . LYS A 1 90 ? -2.001 10.538 31.025 1.00 94.25 90 LYS A CA 1
ATOM 697 C C . LYS A 1 90 ? -2.468 10.007 29.662 1.00 94.25 90 LYS A C 1
ATOM 699 O O . LYS A 1 90 ? -3.661 10.008 29.372 1.00 94.25 90 LYS A O 1
ATOM 704 N N . ARG A 1 91 ? -1.544 9.505 28.830 1.00 92.88 91 ARG A N 1
ATOM 705 C CA . ARG A 1 91 ? -1.870 8.922 27.512 1.00 92.88 91 ARG A CA 1
ATOM 706 C C . ARG A 1 91 ? -2.760 7.682 27.630 1.00 92.88 91 ARG A C 1
ATOM 708 O O . ARG A 1 91 ? -3.685 7.533 26.837 1.00 92.88 91 ARG A O 1
ATOM 715 N N . ILE A 1 92 ? -2.479 6.813 28.602 1.00 93.44 92 ILE A N 1
ATOM 716 C CA . ILE A 1 92 ? -3.244 5.583 28.833 1.00 93.44 92 ILE A CA 1
ATOM 717 C C . ILE A 1 92 ? -4.619 5.909 29.412 1.00 93.44 92 ILE A C 1
ATOM 719 O O . ILE A 1 92 ? -5.597 5.347 28.934 1.00 93.44 92 ILE A O 1
ATOM 723 N N . ARG A 1 93 ? -4.720 6.853 30.358 1.00 91.75 93 ARG A N 1
ATOM 724 C CA . ARG A 1 93 ? -6.011 7.348 30.868 1.00 91.75 93 ARG A CA 1
ATOM 725 C C . ARG A 1 93 ? -6.880 7.884 29.729 1.00 91.75 93 ARG A C 1
ATOM 727 O O . ARG A 1 93 ? -7.971 7.375 29.531 1.00 91.75 93 ARG A O 1
ATOM 734 N N . LYS A 1 94 ? -6.336 8.748 28.863 1.00 90.19 94 LYS A N 1
ATOM 735 C CA . LYS A 1 94 ? -7.048 9.279 27.682 1.00 90.19 94 LYS A CA 1
ATOM 736 C C . LYS A 1 94 ? -7.445 8.215 26.645 1.00 90.19 94 LYS A C 1
ATOM 738 O O . LYS A 1 94 ? -8.324 8.468 25.826 1.00 90.19 94 LYS A O 1
ATOM 743 N N . LEU A 1 95 ? -6.755 7.074 26.590 1.00 89.25 95 LEU A N 1
ATOM 744 C CA . LEU A 1 95 ? -7.132 5.952 25.722 1.00 89.25 95 LEU A CA 1
ATOM 745 C C . LEU A 1 95 ? -8.231 5.109 26.375 1.00 89.25 95 LEU A C 1
ATOM 747 O O . LEU A 1 95 ? -9.205 4.784 25.708 1.00 89.25 95 LEU A O 1
ATOM 751 N N . LYS A 1 96 ? -8.100 4.820 27.676 1.00 90.00 96 LYS A N 1
ATOM 752 C CA . LYS A 1 96 ? -9.123 4.131 28.469 1.00 90.00 96 LYS A CA 1
ATOM 753 C C . LYS A 1 96 ? -10.430 4.918 28.477 1.00 90.00 96 LYS A C 1
ATOM 755 O O . LYS A 1 96 ? -11.449 4.341 28.156 1.00 90.00 96 LYS A O 1
ATOM 760 N N . GLU A 1 97 ? -10.394 6.227 28.705 1.00 87.75 97 GLU A N 1
ATOM 761 C CA . GLU A 1 97 ? -11.571 7.113 28.643 1.00 87.75 97 GLU A CA 1
ATOM 762 C C . GLU A 1 97 ? -12.348 7.006 27.320 1.00 87.75 97 GLU A C 1
ATOM 764 O O . GLU A 1 97 ? -13.555 7.184 27.317 1.00 87.75 97 GLU A O 1
ATOM 769 N N . ARG A 1 98 ? -11.688 6.686 26.196 1.00 87.44 98 ARG A N 1
ATOM 770 C CA . ARG A 1 98 ? -12.373 6.518 24.901 1.00 87.44 98 ARG A CA 1
ATOM 771 C C . ARG A 1 98 ? -13.053 5.165 24.722 1.00 87.44 98 ARG A C 1
ATOM 773 O O . ARG A 1 98 ? -13.964 5.070 23.913 1.00 87.44 98 ARG A O 1
ATOM 780 N N . LEU A 1 99 ? -12.537 4.123 25.371 1.00 88.44 99 LEU A N 1
ATOM 781 C CA . LEU A 1 99 ? -13.011 2.743 25.209 1.00 88.44 99 LEU A CA 1
ATOM 782 C C . LEU A 1 99 ? -13.903 2.295 26.368 1.00 88.44 99 LEU A C 1
ATOM 784 O O . LEU A 1 99 ? -14.672 1.352 26.230 1.00 88.44 99 LEU A O 1
ATOM 788 N N . VAL A 1 100 ? -13.762 2.936 27.526 1.00 90.69 100 VAL A N 1
ATOM 789 C CA . VAL A 1 100 ? -14.536 2.640 28.725 1.00 90.69 100 VAL A CA 1
ATOM 790 C C . VAL A 1 100 ? -15.963 3.144 28.541 1.00 90.69 100 VAL A C 1
ATOM 792 O O . VAL A 1 100 ? -16.203 4.196 27.953 1.00 90.69 100 VAL A O 1
ATOM 795 N N . ILE A 1 101 ? -16.906 2.379 29.085 1.00 89.94 101 ILE A N 1
ATOM 796 C CA . ILE A 1 101 ? -18.322 2.735 29.147 1.00 89.94 101 ILE A CA 1
ATOM 797 C C . ILE A 1 101 ? -18.467 4.090 29.853 1.00 89.94 101 ILE A C 1
ATOM 799 O O . ILE A 1 101 ? -17.992 4.261 30.980 1.00 89.94 101 ILE A O 1
ATOM 803 N N . THR A 1 102 ? -19.123 5.042 29.189 1.00 89.31 102 THR A N 1
ATOM 804 C CA . THR A 1 102 ? -19.366 6.384 29.730 1.00 89.31 102 THR A CA 1
ATOM 805 C C . THR A 1 102 ? -20.251 6.331 30.965 1.00 89.31 102 THR A C 1
ATOM 807 O O . THR A 1 102 ? -21.047 5.409 31.135 1.00 89.31 102 THR A O 1
ATOM 810 N N . ASP A 1 103 ? -20.165 7.345 31.822 1.00 87.94 103 ASP A N 1
ATOM 811 C CA . ASP A 1 103 ? -21.022 7.412 33.009 1.00 87.94 103 ASP A CA 1
ATOM 812 C C . ASP A 1 103 ? -22.510 7.534 32.644 1.00 87.94 103 ASP A C 1
ATOM 814 O O . ASP A 1 103 ? -23.349 6.941 33.319 1.00 87.94 103 ASP A O 1
ATOM 818 N N . LEU A 1 104 ? -22.826 8.183 31.517 1.00 85.62 104 LEU A N 1
ATOM 819 C CA . LEU A 1 104 ? -24.168 8.191 30.930 1.00 85.62 104 LEU A CA 1
ATOM 820 C C . LEU A 1 104 ? -24.642 6.769 30.589 1.00 85.62 104 LEU A C 1
ATOM 822 O O . LEU A 1 104 ? -25.725 6.360 30.996 1.00 85.62 104 LEU A O 1
ATOM 826 N N . ARG A 1 105 ? -23.805 5.970 29.910 1.00 87.62 105 ARG A N 1
ATOM 827 C CA . ARG A 1 105 ? -24.152 4.584 29.572 1.00 87.62 105 ARG A CA 1
ATOM 828 C C . ARG A 1 105 ? -24.212 3.687 30.810 1.00 87.62 105 ARG A C 1
ATOM 830 O O . ARG A 1 105 ? -25.026 2.775 30.847 1.00 87.62 105 ARG A O 1
ATOM 837 N N . LYS A 1 106 ? -23.416 3.957 31.851 1.00 89.81 106 LYS A N 1
ATOM 838 C CA . LYS A 1 106 ? -23.547 3.267 33.146 1.00 89.81 106 LYS A CA 1
ATOM 839 C C . LYS A 1 106 ? -24.883 3.560 33.823 1.00 89.81 106 LYS A C 1
ATOM 841 O O . LYS A 1 106 ? -25.386 2.672 34.493 1.00 89.81 106 LYS A O 1
ATOM 846 N N . GLN A 1 107 ? -25.430 4.771 33.693 1.00 85.50 107 GLN A N 1
ATOM 847 C CA . GLN A 1 107 ? -26.763 5.089 34.216 1.00 85.50 107 GLN A CA 1
ATOM 848 C C . GLN A 1 107 ? -27.870 4.451 33.383 1.00 85.50 107 GLN A C 1
ATOM 850 O O . GLN A 1 107 ? -28.801 3.909 33.963 1.00 85.50 107 GLN A O 1
ATOM 855 N N . ALA A 1 108 ? -27.718 4.427 32.058 1.00 85.81 108 ALA A N 1
ATOM 856 C CA . ALA A 1 108 ? -28.642 3.706 31.188 1.00 85.81 108 ALA A CA 1
ATOM 857 C C . ALA A 1 108 ? -28.660 2.194 31.472 1.00 85.81 108 ALA A C 1
ATOM 859 O O . ALA A 1 108 ? -29.707 1.573 31.444 1.00 85.81 108 ALA A O 1
ATOM 860 N N . ASN A 1 109 ? -27.513 1.600 31.817 1.00 88.50 109 ASN A N 1
ATOM 861 C CA . ASN A 1 109 ? -27.425 0.181 32.180 1.00 88.50 109 ASN A CA 1
ATOM 862 C C . ASN A 1 109 ? -27.879 -0.120 33.627 1.00 88.50 109 ASN A C 1
ATOM 864 O O . ASN A 1 109 ? -27.760 -1.262 34.073 1.00 88.50 109 ASN A O 1
ATOM 868 N N . ARG A 1 110 ? -28.306 0.884 34.404 1.00 86.94 110 ARG A N 1
ATOM 869 C CA . ARG A 1 110 ? -28.894 0.673 35.733 1.00 86.94 110 ARG A CA 1
ATOM 870 C C . ARG A 1 110 ? -30.405 0.624 35.581 1.00 86.94 110 ARG A C 1
ATOM 872 O O . ARG A 1 110 ? -30.978 1.542 35.008 1.00 86.94 110 ARG A O 1
ATOM 879 N N . MET A 1 111 ? -31.010 -0.391 36.179 1.00 84.69 111 MET A N 1
ATOM 880 C CA . MET A 1 111 ? -32.448 -0.651 36.148 1.00 84.69 111 MET A CA 1
ATOM 881 C C . MET A 1 111 ? -32.980 -0.520 37.580 1.00 84.69 111 MET A C 1
ATOM 883 O O . MET A 1 111 ? -32.298 -0.970 38.510 1.00 84.69 111 MET A O 1
ATOM 887 N N . THR A 1 112 ? -34.143 0.107 37.788 1.00 84.75 112 THR A N 1
ATOM 888 C CA . THR A 1 112 ? -34.813 0.056 39.102 1.00 84.75 112 THR A CA 1
ATOM 889 C C . THR A 1 112 ? -35.784 -1.102 39.120 1.00 84.75 112 THR A C 1
ATOM 891 O O . THR A 1 112 ? -36.618 -1.261 38.238 1.00 84.75 112 THR A O 1
ATOM 894 N N . PHE A 1 113 ? -35.649 -1.942 40.138 1.00 84.69 113 PHE A N 1
ATOM 895 C CA . PHE A 1 113 ? -36.565 -3.047 40.339 1.00 84.69 113 PHE A CA 1
ATOM 896 C C . PHE A 1 113 ? -37.914 -2.519 40.839 1.00 84.69 113 PHE A C 1
ATOM 898 O O . PHE A 1 113 ? -37.944 -1.749 41.795 1.00 84.69 113 PHE A O 1
ATOM 905 N N . GLY A 1 114 ? -39.009 -2.964 40.220 1.00 83.19 114 GLY A N 1
ATOM 906 C CA . GLY A 1 114 ? -40.374 -2.614 40.626 1.00 83.19 114 GLY A CA 1
ATOM 907 C C . GLY A 1 114 ? -40.980 -1.393 39.928 1.00 83.19 114 GLY A C 1
ATOM 908 O O . GLY A 1 114 ? -42.180 -1.184 40.068 1.00 83.19 114 GLY A O 1
ATOM 909 N N . ASP A 1 115 ? -40.206 -0.648 39.131 1.00 80.25 115 ASP A N 1
ATOM 910 C CA . ASP A 1 115 ? -40.717 0.474 38.337 1.00 80.25 115 ASP A CA 1
ATOM 911 C C . ASP A 1 115 ? -40.770 0.109 36.850 1.00 80.25 115 ASP A C 1
ATOM 913 O O . ASP A 1 115 ? -39.788 -0.386 36.297 1.00 80.25 115 ASP A O 1
ATOM 917 N N . ILE A 1 116 ? -41.877 0.430 36.175 1.00 75.75 116 ILE A N 1
ATOM 918 C CA . ILE A 1 116 ? -41.971 0.352 34.707 1.00 75.75 116 ILE A CA 1
ATOM 919 C C . ILE A 1 116 ? -41.025 1.392 34.119 1.00 75.75 116 ILE A C 1
ATOM 921 O O . ILE A 1 116 ? -41.055 2.541 34.549 1.00 75.75 116 ILE A O 1
ATOM 925 N N . GLU A 1 117 ? -40.160 1.004 33.193 1.00 70.50 117 GLU A N 1
ATOM 926 C CA . GLU A 1 117 ? -39.169 1.909 32.617 1.00 70.50 117 GLU A CA 1
ATOM 927 C C . GLU A 1 117 ? -39.748 2.767 31.494 1.00 70.50 117 GLU A C 1
ATOM 929 O O . GLU A 1 117 ? -40.690 2.369 30.812 1.00 70.50 117 GLU A O 1
ATOM 934 N N . ASP A 1 118 ? -39.165 3.951 31.308 1.00 69.12 118 ASP A N 1
ATOM 935 C CA . ASP A 1 118 ? -39.477 4.796 30.162 1.00 69.12 118 ASP A CA 1
ATOM 936 C C . ASP A 1 118 ? -38.714 4.245 28.949 1.00 69.12 118 ASP A C 1
ATOM 938 O O . ASP A 1 118 ? -37.506 4.460 28.797 1.00 69.12 118 ASP A O 1
ATOM 942 N N . ASP A 1 119 ? -39.406 3.490 28.100 1.00 66.06 119 ASP A N 1
ATOM 943 C CA . ASP A 1 119 ? -38.861 3.042 26.824 1.00 66.06 119 ASP A CA 1
ATOM 944 C C . ASP A 1 119 ? -38.933 4.177 25.801 1.00 66.06 119 ASP A C 1
ATOM 946 O O . ASP A 1 119 ? -39.969 4.813 25.609 1.00 66.06 119 ASP A O 1
ATOM 950 N N . ALA A 1 120 ? -37.831 4.421 25.087 1.00 62.97 120 ALA A N 1
ATOM 951 C CA . ALA A 1 120 ? -37.825 5.433 24.028 1.00 62.97 120 ALA A CA 1
ATOM 952 C C . ALA A 1 120 ? -38.716 5.028 22.836 1.00 62.97 120 ALA A C 1
ATOM 954 O O . ALA A 1 120 ? -39.191 5.892 22.104 1.00 62.97 120 ALA A O 1
ATOM 955 N N . TYR A 1 121 ? -38.921 3.720 22.646 1.00 64.50 121 TYR A N 1
ATOM 956 C CA . TYR A 1 121 ? -39.807 3.128 21.645 1.00 64.50 121 TYR A CA 1
ATOM 957 C C . TYR A 1 121 ? -40.415 1.852 22.231 1.00 64.50 121 TYR A C 1
ATOM 959 O O . TYR A 1 121 ? -39.736 0.833 22.338 1.00 64.50 121 TYR A O 1
ATOM 967 N N . GLN A 1 122 ? -41.686 1.938 22.618 1.00 62.34 122 GLN A N 1
ATOM 968 C CA . GLN A 1 122 ? -42.379 0.963 23.464 1.00 62.34 122 GLN A CA 1
ATOM 969 C C . GLN A 1 122 ? -42.660 -0.401 22.800 1.00 62.34 122 GLN A C 1
ATOM 971 O O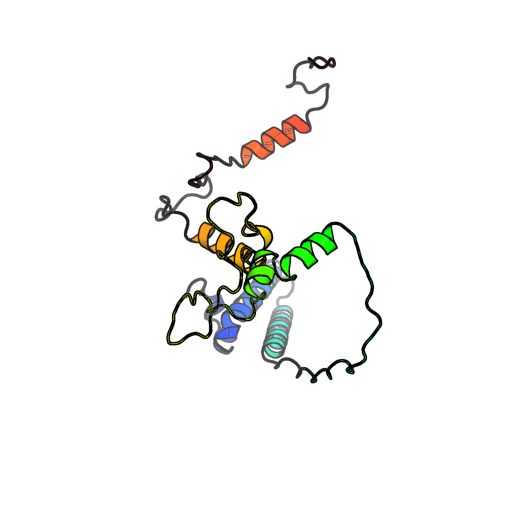 . GLN A 1 122 ? -43.037 -1.332 23.501 1.00 62.34 122 GLN A O 1
ATOM 976 N N . GLU A 1 123 ? -42.464 -0.556 21.481 1.00 58.50 123 GLU A N 1
ATOM 977 C CA . GLU A 1 123 ? -42.893 -1.782 20.779 1.00 58.50 123 GLU A CA 1
ATOM 978 C C . GLU A 1 123 ? -41.822 -2.579 20.014 1.00 58.50 123 GLU A C 1
ATOM 980 O O . GLU A 1 123 ? -42.102 -3.734 19.714 1.00 58.50 123 GLU A O 1
ATOM 985 N N . ASP A 1 124 ? -40.611 -2.074 19.717 1.00 52.88 124 ASP A N 1
ATOM 986 C CA . ASP A 1 124 ? -39.772 -2.793 18.721 1.00 52.88 124 ASP A CA 1
ATOM 987 C C . ASP A 1 124 ? -38.253 -2.863 18.964 1.00 52.88 124 ASP A C 1
ATOM 989 O O . ASP A 1 124 ? -37.583 -3.690 18.353 1.00 52.88 124 ASP A O 1
ATOM 993 N N . LEU A 1 125 ? -37.650 -2.068 19.863 1.00 62.44 125 LEU A N 1
ATOM 994 C CA . LEU A 1 125 ? -36.174 -1.981 19.882 1.00 62.44 125 LEU A CA 1
ATOM 995 C C . LEU A 1 125 ? -35.438 -2.462 21.135 1.00 62.44 125 LEU A C 1
ATOM 997 O O . LEU A 1 125 ? -34.206 -2.424 21.136 1.00 62.44 125 LEU A O 1
ATOM 1001 N N . GLY A 1 126 ? -36.119 -2.916 22.193 1.00 68.38 126 GLY A N 1
ATOM 1002 C CA . GLY A 1 126 ? -35.442 -3.331 23.438 1.00 68.38 126 GLY A CA 1
ATOM 1003 C C . GLY A 1 126 ? -34.481 -2.261 23.987 1.00 68.38 126 GLY A C 1
ATOM 1004 O O . GLY A 1 126 ? -33.489 -2.571 24.652 1.00 68.38 126 GLY A O 1
ATOM 1005 N N . PHE A 1 127 ? -34.726 -0.995 23.633 1.00 73.12 127 PHE A N 1
ATOM 1006 C CA . PHE A 1 127 ? -33.898 0.144 23.986 1.00 73.12 127 PHE A CA 1
ATOM 1007 C C . PHE A 1 127 ? -34.525 0.845 25.185 1.00 73.12 127 PHE A C 1
ATOM 1009 O O . PHE A 1 127 ? -35.345 1.750 25.043 1.00 73.12 127 PHE A O 1
ATOM 1016 N N . THR A 1 128 ? -34.087 0.422 26.364 1.00 74.62 128 THR A N 1
ATOM 1017 C CA . THR A 1 128 ? -34.406 1.076 27.629 1.00 74.62 128 THR A CA 1
ATOM 1018 C C . THR A 1 128 ? -33.416 2.206 27.908 1.00 74.62 128 THR A C 1
ATOM 1020 O O . THR A 1 128 ? -32.202 2.080 27.685 1.00 74.62 128 THR A O 1
ATOM 1023 N N . THR A 1 129 ? -33.919 3.331 28.421 1.00 77.50 129 THR A N 1
ATOM 1024 C CA . THR A 1 129 ? -33.064 4.376 28.991 1.00 77.50 129 THR A CA 1
ATOM 1025 C C . THR A 1 129 ? -32.665 4.091 30.442 1.00 77.50 129 THR A C 1
ATOM 1027 O O . THR A 1 129 ? -31.826 4.809 30.983 1.00 77.50 129 THR A O 1
ATOM 1030 N N . GLY A 1 130 ? -33.178 3.029 31.069 1.00 83.12 130 GLY A N 1
ATOM 1031 C CA . GLY A 1 130 ? -32.896 2.654 32.454 1.00 83.12 130 GLY A CA 1
ATOM 1032 C C . GLY A 1 130 ? -33.084 3.841 33.397 1.00 83.12 130 GLY A C 1
ATOM 1033 O O . GLY A 1 130 ? -34.064 4.574 33.318 1.00 83.12 130 GLY A O 1
ATOM 1034 N N . GLN A 1 131 ? -32.104 4.107 34.258 1.00 81.12 131 GLN A N 1
ATOM 1035 C CA . GLN A 1 131 ? -32.112 5.280 35.144 1.00 81.12 131 GLN A CA 1
ATOM 1036 C C . GLN A 1 131 ? -31.709 6.604 34.470 1.00 81.12 131 GLN A C 1
ATOM 1038 O O . GLN A 1 131 ? -31.659 7.646 35.131 1.00 81.12 131 GLN A O 1
ATOM 1043 N N . MET A 1 132 ? -31.385 6.605 33.176 1.00 77.69 132 MET A N 1
ATOM 1044 C CA . MET A 1 132 ? -31.063 7.827 32.441 1.00 77.69 132 MET A CA 1
ATOM 1045 C C . MET A 1 132 ? -32.336 8.667 32.279 1.00 77.69 132 MET A C 1
ATOM 1047 O O . MET A 1 132 ? -33.287 8.238 31.647 1.00 77.69 132 MET A O 1
ATOM 1051 N N . GLY A 1 133 ? -32.362 9.869 32.861 1.00 73.06 133 GLY A N 1
ATOM 1052 C CA . GLY A 1 133 ? -33.520 10.775 32.780 1.00 73.06 133 GLY A CA 1
ATOM 1053 C C . GLY A 1 133 ? -34.553 10.629 33.907 1.00 73.06 133 GLY A C 1
ATOM 1054 O O . GLY A 1 133 ? -35.275 11.584 34.162 1.00 73.06 133 GLY A O 1
ATOM 1055 N N . ARG A 1 134 ? -34.541 9.529 34.680 1.00 71.31 134 ARG A N 1
ATOM 1056 C CA . ARG A 1 134 ? -35.465 9.300 35.822 1.00 71.31 134 ARG A CA 1
ATOM 1057 C C . ARG A 1 134 ? -35.137 10.115 37.082 1.00 71.31 134 ARG A C 1
ATOM 1059 O O . ARG A 1 134 ? -35.825 10.049 38.097 1.00 71.31 134 ARG A O 1
ATOM 1066 N N . SER A 1 135 ? -34.062 10.897 37.042 1.00 63.53 135 SER A N 1
ATOM 1067 C CA . SER A 1 135 ? -33.690 11.808 38.122 1.00 63.53 135 SER A CA 1
ATOM 1068 C C . SER A 1 135 ? -34.646 13.002 38.089 1.00 63.53 135 SER A C 1
ATOM 1070 O O . SER A 1 135 ? -34.535 13.832 37.191 1.00 63.53 135 SER A O 1
ATOM 1072 N N . GLY A 1 136 ? -35.590 13.055 39.036 1.00 61.16 136 GLY A N 1
ATOM 1073 C CA . GLY A 1 136 ? -36.654 14.063 39.104 1.00 61.16 136 GLY A CA 1
ATOM 1074 C C . GLY A 1 136 ? -36.209 15.490 38.756 1.00 61.16 136 GLY A C 1
ATOM 1075 O O . GLY A 1 136 ? -35.078 15.903 39.041 1.00 61.16 136 GLY A O 1
ATOM 1076 N N . THR A 1 137 ? -37.121 16.230 38.124 1.00 56.78 137 THR A N 1
ATOM 1077 C CA . THR A 1 137 ? -36.950 17.615 37.664 1.00 56.78 137 THR A CA 1
ATOM 1078 C C . THR A 1 137 ? -36.236 18.466 38.719 1.00 56.78 137 THR A C 1
ATOM 1080 O O . THR A 1 137 ? -36.815 18.782 39.755 1.00 56.78 137 THR A O 1
ATOM 1083 N N . GLY A 1 138 ? -34.966 18.818 38.481 1.00 58.75 138 GLY A N 1
ATOM 1084 C CA . GLY A 1 138 ? -34.211 19.737 39.347 1.00 58.75 138 GLY A CA 1
ATOM 1085 C C . GLY A 1 138 ? -32.807 19.294 39.773 1.00 58.75 138 GLY A C 1
ATOM 1086 O O . GLY A 1 138 ? -32.058 20.107 40.314 1.00 58.75 138 GLY A O 1
ATOM 1087 N N . LYS A 1 139 ? -32.373 18.052 39.513 1.00 56.62 139 LYS A N 1
ATOM 1088 C CA . LYS A 1 139 ? -30.969 17.671 39.769 1.00 56.62 139 LYS A CA 1
ATOM 1089 C C . LYS A 1 139 ? -30.047 18.172 38.650 1.00 56.62 139 LYS A C 1
ATOM 1091 O O . LYS A 1 139 ? -29.852 17.515 37.636 1.00 56.62 139 LYS A O 1
ATOM 1096 N N . ILE A 1 140 ? -29.394 19.308 38.903 1.00 57.91 140 ILE A N 1
ATOM 1097 C CA . ILE A 1 140 ? -28.435 20.005 38.012 1.00 57.91 140 ILE A CA 1
ATOM 1098 C C . ILE A 1 140 ? -27.209 19.136 37.634 1.00 57.91 140 ILE A C 1
ATOM 1100 O O . ILE A 1 140 ? -26.484 19.438 36.691 1.00 57.91 140 ILE A O 1
ATOM 1104 N N . ARG A 1 141 ? -26.965 18.021 38.337 1.00 67.25 141 ARG A N 1
ATOM 1105 C CA . ARG A 1 141 ? -25.819 17.117 38.116 1.00 67.25 141 ARG A CA 1
ATOM 1106 C C . ARG A 1 141 ? -26.198 15.839 37.354 1.00 67.25 141 ARG A C 1
ATOM 1108 O O . ARG A 1 141 ? -25.861 14.741 37.796 1.00 67.25 141 ARG A O 1
ATOM 1115 N N . ALA A 1 142 ? -26.909 15.959 36.236 1.00 69.06 142 ALA A N 1
ATOM 1116 C CA . ALA A 1 142 ? -27.047 14.844 35.297 1.00 69.06 142 ALA A CA 1
ATOM 1117 C C . ALA A 1 142 ? -25.669 14.500 34.684 1.00 69.06 142 ALA A C 1
ATOM 1119 O O . ALA A 1 142 ? -24.844 15.404 34.507 1.00 69.06 142 ALA A O 1
ATOM 1120 N N . PRO A 1 143 ? -25.369 13.223 34.375 1.00 71.94 143 PRO A N 1
ATOM 1121 C CA . PRO A 1 143 ? -24.133 12.886 33.678 1.00 71.94 143 PRO A CA 1
ATOM 1122 C C . PRO A 1 143 ? -24.137 13.557 32.303 1.00 71.94 143 PRO A C 1
ATOM 1124 O O . PRO A 1 143 ? -25.050 13.374 31.500 1.00 71.94 143 PRO A O 1
ATOM 1127 N N . THR A 1 144 ? -23.113 14.353 32.024 1.00 78.94 144 THR A N 1
ATOM 1128 C CA . THR A 1 144 ? -22.986 15.019 30.730 1.00 78.94 144 THR A CA 1
ATOM 1129 C C . THR A 1 144 ? -22.481 14.041 29.672 1.00 78.94 144 THR A C 1
ATOM 1131 O O . THR A 1 144 ? -21.776 13.069 29.962 1.00 78.94 144 THR A O 1
ATOM 1134 N N . VAL A 1 145 ? -22.844 14.293 28.413 1.00 79.50 145 VAL A N 1
ATOM 1135 C CA . VAL A 1 145 ? -22.292 13.552 27.276 1.00 79.50 145 VAL A CA 1
ATOM 1136 C C . VAL A 1 145 ? -20.799 13.871 27.173 1.00 79.50 145 VAL A C 1
ATOM 1138 O O . VAL A 1 145 ? -20.420 15.015 26.924 1.00 79.50 145 VAL A O 1
ATOM 1141 N N . ASP A 1 146 ? -19.937 12.868 27.359 1.00 81.56 146 ASP A N 1
ATOM 1142 C CA . ASP A 1 146 ? -18.488 13.064 27.274 1.00 81.56 146 ASP A CA 1
ATOM 1143 C C . ASP A 1 146 ? -18.062 13.304 25.816 1.00 81.56 146 ASP A C 1
ATOM 1145 O O . ASP A 1 146 ? -18.099 12.403 24.973 1.00 81.56 146 ASP A O 1
ATOM 1149 N N . GLU A 1 147 ? -17.592 14.517 25.516 1.00 83.38 147 GLU A N 1
ATOM 1150 C CA . GLU A 1 147 ? -17.116 14.908 24.186 1.00 83.38 147 GLU A CA 1
ATOM 1151 C C . GLU A 1 147 ? -15.980 14.029 23.654 1.00 83.38 147 GLU A C 1
ATOM 1153 O O . GLU A 1 147 ? -15.740 13.955 22.445 1.00 83.38 147 GLU A O 1
ATOM 1158 N N . LYS A 1 148 ? -15.253 13.348 24.542 1.00 81.69 148 LYS A N 1
ATOM 1159 C CA . LYS A 1 148 ? -14.149 12.462 24.166 1.00 81.69 148 LYS A CA 1
ATOM 1160 C C . LYS A 1 148 ? -14.627 11.193 23.467 1.00 81.69 148 LYS A C 1
ATOM 1162 O O . LYS A 1 148 ? -13.813 10.569 22.782 1.00 81.69 148 LYS A O 1
ATOM 1167 N N . THR A 1 149 ? -15.905 10.847 23.610 1.00 79.44 149 THR A N 1
ATOM 1168 C CA . THR A 1 149 ? -16.540 9.706 22.936 1.00 79.44 149 THR A CA 1
ATOM 1169 C C . THR A 1 149 ? -17.048 10.021 21.534 1.00 79.44 149 THR A C 1
ATOM 1171 O O . THR A 1 149 ? -17.406 9.103 20.799 1.00 79.44 149 THR A O 1
ATOM 1174 N N . LYS A 1 150 ? -16.997 11.295 21.109 1.00 83.25 150 LYS A N 1
ATOM 1175 C CA . LYS A 1 150 ? -17.287 11.685 19.723 1.00 83.25 150 LYS A CA 1
ATOM 1176 C C . LYS A 1 150 ? -16.380 10.899 18.769 1.00 83.25 150 LYS A C 1
ATOM 1178 O O . LYS A 1 150 ? -15.153 10.881 18.935 1.00 83.25 150 LYS A O 1
ATOM 1183 N N . VAL A 1 151 ? -16.987 10.255 17.769 1.00 82.69 151 VAL A N 1
ATOM 1184 C CA . VAL A 1 151 ? -16.277 9.441 16.774 1.00 82.69 151 VAL A CA 1
ATOM 1185 C C . VAL A 1 151 ? -15.246 10.312 16.064 1.00 82.69 151 VAL A C 1
ATOM 1187 O O . VAL A 1 151 ? -15.558 11.371 15.523 1.00 82.69 151 VAL A O 1
ATOM 1190 N N . ARG A 1 152 ? -13.986 9.874 16.083 1.00 84.19 152 ARG A N 1
ATOM 1191 C CA . ARG A 1 152 ? -12.889 10.571 15.409 1.00 84.19 152 ARG A CA 1
ATOM 1192 C C . ARG A 1 152 ? -12.542 9.864 14.114 1.00 84.19 152 ARG A C 1
ATOM 1194 O O . ARG A 1 152 ? -12.429 8.643 14.068 1.00 84.19 152 ARG A O 1
ATOM 1201 N N . ILE A 1 153 ? -12.284 10.664 13.092 1.00 88.25 153 ILE A N 1
ATOM 1202 C CA . ILE A 1 153 ? -11.821 10.200 11.791 1.00 88.25 153 ILE A CA 1
ATOM 1203 C C . ILE A 1 153 ? -10.405 9.607 11.926 1.00 88.25 153 ILE A C 1
ATOM 1205 O O . ILE A 1 153 ? -9.558 10.129 12.661 1.00 88.25 153 ILE A O 1
ATOM 1209 N N . SER A 1 154 ? -10.136 8.499 11.226 1.00 92.00 154 SER A N 1
ATOM 1210 C CA . SER A 1 154 ? -8.803 7.890 11.186 1.00 92.00 154 SER A CA 1
ATOM 1211 C C . SER A 1 154 ? -7.795 8.825 10.507 1.00 92.00 154 SER A C 1
ATOM 1213 O O . SER A 1 154 ? -8.147 9.654 9.670 1.00 92.00 154 SER A O 1
ATOM 1215 N N . LYS A 1 155 ? -6.500 8.691 10.817 1.00 91.50 155 LYS A N 1
ATOM 1216 C CA . LYS A 1 155 ? -5.471 9.545 10.193 1.00 91.50 155 LYS A CA 1
ATOM 1217 C C . LYS A 1 155 ? -5.451 9.423 8.664 1.00 91.50 155 LYS A C 1
ATOM 1219 O O . LYS A 1 155 ? -5.133 10.393 7.987 1.00 91.50 155 LYS A O 1
ATOM 1224 N N . THR A 1 156 ? -5.758 8.243 8.127 1.00 92.81 156 THR A N 1
ATOM 1225 C CA . THR A 1 156 ? -5.811 7.997 6.681 1.00 92.81 156 THR A CA 1
ATOM 1226 C C . THR A 1 156 ? -7.020 8.673 6.052 1.00 92.81 156 THR A C 1
ATOM 1228 O O . THR A 1 156 ? -6.860 9.392 5.071 1.00 92.81 156 THR A O 1
ATOM 1231 N N . LEU A 1 157 ? -8.202 8.527 6.656 1.00 90.69 157 LEU A N 1
ATOM 1232 C CA . LEU A 1 157 ? -9.415 9.174 6.168 1.00 90.69 157 LEU A CA 1
ATOM 1233 C C . LEU A 1 157 ? -9.312 10.700 6.274 1.00 90.69 157 LEU A C 1
ATOM 1235 O O . LEU A 1 157 ? -9.686 11.392 5.338 1.00 90.69 157 LEU A O 1
ATOM 1239 N N . HIS A 1 158 ? -8.705 11.225 7.340 1.00 90.12 158 HIS A N 1
ATOM 1240 C CA . HIS A 1 158 ? -8.460 12.660 7.482 1.00 90.12 158 HIS A CA 1
ATOM 1241 C C . HIS A 1 158 ? -7.547 13.198 6.371 1.00 90.12 158 HIS A C 1
ATOM 1243 O O . HIS A 1 158 ? -7.864 14.207 5.751 1.00 90.12 158 HIS A O 1
ATOM 1249 N N . LYS A 1 159 ? -6.452 12.489 6.055 1.00 89.56 159 LYS A N 1
ATOM 1250 C CA . LYS A 1 159 ? -5.561 12.853 4.939 1.00 89.56 159 LYS A CA 1
ATOM 1251 C C . LYS A 1 159 ? -6.261 12.782 3.582 1.00 89.56 159 LYS A C 1
ATOM 1253 O O . LYS A 1 159 ? -6.035 13.648 2.743 1.00 89.56 159 LYS A O 1
ATOM 1258 N N . ASN A 1 160 ? -7.083 11.760 3.355 1.00 88.88 160 ASN A N 1
ATOM 1259 C CA . ASN A 1 160 ? -7.825 11.612 2.103 1.00 88.88 160 ASN A CA 1
ATOM 1260 C C . ASN A 1 160 ? -8.880 12.711 1.946 1.00 88.88 160 ASN A C 1
ATOM 1262 O O . ASN A 1 160 ? -8.948 13.325 0.887 1.00 88.88 160 ASN A O 1
ATOM 1266 N N . LEU A 1 161 ? -9.628 13.012 3.010 1.00 86.06 161 LEU A N 1
ATOM 1267 C CA . LEU A 1 161 ? -10.616 14.087 3.024 1.00 86.06 161 LEU A CA 1
ATOM 1268 C C . LEU A 1 161 ? -9.956 15.450 2.791 1.00 86.06 161 LEU A C 1
ATOM 1270 O O . LEU A 1 161 ? -10.433 16.224 1.969 1.00 86.06 161 LEU A O 1
ATOM 1274 N N . GLN A 1 162 ? -8.815 15.712 3.435 1.00 85.56 162 GLN A N 1
ATOM 1275 C CA . GLN A 1 162 ? -8.047 16.933 3.202 1.00 85.56 162 GLN A CA 1
ATOM 1276 C C . GLN A 1 162 ? -7.569 17.023 1.746 1.00 85.56 162 GLN A C 1
ATOM 1278 O O . GLN A 1 162 ? -7.753 18.053 1.112 1.00 85.56 162 GLN A O 1
ATOM 1283 N N . ARG A 1 163 ? -7.014 15.947 1.168 1.00 81.00 163 ARG A N 1
ATOM 1284 C CA . ARG A 1 163 ? -6.620 15.921 -0.255 1.00 81.00 163 ARG A CA 1
ATOM 1285 C C . ARG A 1 163 ? -7.798 16.169 -1.192 1.00 81.00 163 ARG A C 1
ATOM 1287 O O . ARG A 1 163 ? -7.646 16.898 -2.167 1.00 81.00 163 ARG A O 1
ATOM 1294 N N . GLN A 1 164 ? -8.960 15.594 -0.896 1.00 75.88 164 GLN A N 1
ATOM 1295 C CA . GLN A 1 164 ? -10.172 15.813 -1.678 1.00 75.88 164 GLN A CA 1
ATOM 1296 C C . GLN A 1 164 ? -10.632 17.270 -1.588 1.00 75.88 164 GLN A C 1
ATOM 1298 O O . GLN A 1 164 ? -10.925 17.865 -2.616 1.00 75.88 164 GLN A O 1
ATOM 1303 N N . GLN A 1 165 ? -10.605 17.873 -0.399 1.00 69.50 165 GLN A N 1
ATOM 1304 C CA . GLN A 1 165 ? -10.921 19.290 -0.204 1.00 69.50 165 GLN A CA 1
ATOM 1305 C C . GLN A 1 165 ? -9.925 20.223 -0.902 1.00 69.50 165 GLN A C 1
ATOM 1307 O O . GLN A 1 165 ? -10.330 21.259 -1.403 1.00 69.50 165 GLN A O 1
ATOM 1312 N N . GLN A 1 166 ? -8.645 19.855 -0.995 1.00 64.69 166 GLN A N 1
ATOM 1313 C CA . GLN A 1 166 ? -7.648 20.620 -1.759 1.00 64.69 166 GLN A CA 1
ATOM 1314 C C . GLN A 1 166 ? -7.806 20.445 -3.280 1.00 64.69 166 GLN A C 1
ATOM 1316 O O . GLN A 1 166 ? -7.443 21.330 -4.042 1.00 64.69 166 GLN A O 1
ATOM 1321 N N . THR A 1 167 ? -8.353 19.312 -3.733 1.00 58.69 167 THR A N 1
ATOM 1322 C CA . THR A 1 167 ? -8.553 19.020 -5.166 1.00 58.69 167 THR A CA 1
ATOM 1323 C C . THR A 1 167 ? -9.898 19.548 -5.686 1.00 58.69 167 THR A C 1
ATOM 1325 O O . THR A 1 167 ? -10.000 19.921 -6.849 1.00 58.69 167 THR A O 1
ATOM 1328 N N . TYR A 1 168 ? -10.926 19.596 -4.832 1.00 51.31 168 TYR A N 1
ATOM 1329 C CA . TYR A 1 168 ? -12.291 20.049 -5.151 1.00 51.31 168 TYR A CA 1
ATOM 1330 C C . TYR A 1 168 ? -12.673 21.366 -4.451 1.00 51.31 168 TYR A C 1
ATOM 1332 O O . TYR A 1 168 ? -13.834 21.775 -4.468 1.00 51.31 168 TYR A O 1
ATOM 1340 N N . GLY A 1 169 ? -11.705 22.038 -3.829 1.00 45.69 169 GLY A N 1
ATOM 1341 C CA . GLY A 1 169 ? -11.861 23.334 -3.180 1.00 45.69 169 GLY A CA 1
ATOM 1342 C C . GLY A 1 169 ? -11.674 24.467 -4.175 1.00 45.69 169 GLY A C 1
ATOM 1343 O O . GLY A 1 169 ? -10.584 25.011 -4.301 1.00 45.69 169 GLY A O 1
ATOM 1344 N N . GLY A 1 170 ? -12.763 24.822 -4.851 1.00 46.06 170 GLY A N 1
ATOM 1345 C CA . GLY A 1 170 ? -12.858 26.037 -5.644 1.00 46.06 170 GLY A CA 1
ATOM 1346 C C . GLY A 1 170 ? -12.453 25.840 -7.096 1.00 46.06 170 GLY A C 1
ATOM 1347 O O . GLY A 1 170 ? -11.283 25.718 -7.438 1.00 46.06 170 GLY A O 1
ATOM 1348 N N . SER A 1 171 ? -13.451 25.936 -7.971 1.00 48.66 171 SER A N 1
ATOM 1349 C CA . SER A 1 171 ? -13.282 26.510 -9.302 1.00 48.66 171 SER A CA 1
ATOM 1350 C C . SER A 1 171 ? -12.752 27.943 -9.152 1.00 48.66 171 SER A C 1
ATOM 1352 O O . SER A 1 171 ? -13.481 28.911 -9.347 1.00 48.66 171 SER A O 1
ATOM 1354 N N . THR A 1 172 ? -11.492 28.102 -8.760 1.00 46.84 172 THR A N 1
ATOM 1355 C CA . THR A 1 172 ? -10.746 29.310 -9.075 1.00 46.84 172 THR A CA 1
ATOM 1356 C C . THR A 1 172 ? -10.471 29.272 -10.575 1.00 46.84 172 THR A C 1
ATOM 1358 O O . THR A 1 172 ? -10.508 28.220 -11.210 1.00 46.84 172 THR A O 1
ATOM 1361 N N . THR A 1 173 ? -10.277 30.443 -11.156 1.00 48.50 173 THR A N 1
ATOM 1362 C CA . THR A 1 173 ? -10.112 30.840 -12.569 1.00 48.50 173 THR A CA 1
ATOM 1363 C C . THR A 1 173 ? -9.166 30.007 -13.476 1.00 48.50 173 THR A C 1
ATOM 1365 O O . THR A 1 173 ? -8.895 30.390 -14.613 1.00 48.50 173 THR A O 1
ATOM 1368 N N . VAL A 1 174 ? -8.711 28.832 -13.044 1.00 48.03 174 VAL A N 1
ATOM 1369 C CA . VAL A 1 174 ? -7.747 27.898 -13.652 1.00 48.03 174 VAL A CA 1
ATOM 1370 C C . VAL A 1 174 ? -8.385 26.936 -14.678 1.00 48.03 174 VAL A C 1
ATOM 1372 O O . VAL A 1 174 ? -7.913 25.827 -14.901 1.00 48.03 174 VAL A O 1
ATOM 1375 N N . LYS A 1 175 ? -9.467 27.344 -15.357 1.00 45.91 175 LYS A N 1
ATOM 1376 C CA . LYS A 1 175 ? -9.769 26.812 -16.707 1.00 45.91 175 LYS A CA 1
ATOM 1377 C C . LYS A 1 175 ? -9.048 27.601 -17.808 1.00 45.91 175 LYS A C 1
ATOM 1379 O O . LYS A 1 175 ? -9.170 27.262 -18.981 1.00 45.91 175 LYS A O 1
ATOM 1384 N N . ARG A 1 176 ? -8.282 28.638 -17.451 1.00 49.25 176 ARG A N 1
ATOM 1385 C CA . ARG A 1 176 ? -7.354 29.324 -18.356 1.00 49.25 176 ARG A CA 1
ATOM 1386 C C . ARG A 1 176 ? -5.956 28.732 -18.211 1.00 49.25 176 ARG A C 1
ATOM 1388 O O . ARG A 1 176 ? -5.548 28.377 -17.113 1.00 49.25 176 ARG A O 1
ATOM 1395 N N . GLN A 1 177 ? -5.235 28.640 -19.324 1.00 55.66 177 GLN A N 1
ATOM 1396 C CA . GLN A 1 177 ? -3.786 28.441 -19.355 1.00 55.66 177 GLN A CA 1
ATOM 1397 C C . GLN A 1 177 ? -3.140 29.508 -18.458 1.00 55.66 177 GLN A C 1
ATOM 1399 O O . GLN A 1 177 ? -3.094 30.678 -18.829 1.00 55.66 177 GLN A O 1
ATOM 1404 N N . VAL A 1 178 ? -2.731 29.136 -17.247 1.00 47.03 178 VAL A N 1
ATOM 1405 C CA . VAL A 1 178 ? -2.057 30.042 -16.316 1.00 47.03 178 VAL A CA 1
ATOM 1406 C C . VAL A 1 178 ? -0.559 29.780 -16.433 1.00 47.03 178 VAL A C 1
ATOM 1408 O O . VAL A 1 178 ? -0.084 28.697 -16.094 1.00 47.03 178 VAL A O 1
ATOM 1411 N N . SER A 1 179 ? 0.170 30.763 -16.963 1.00 53.25 179 SER A N 1
ATOM 1412 C CA . SER A 1 179 ? 1.634 30.783 -17.018 1.00 53.25 179 SER A CA 1
ATOM 1413 C C . SER A 1 179 ? 2.234 30.546 -15.630 1.00 53.25 179 SER A C 1
ATOM 1415 O O . SER A 1 179 ? 1.756 31.104 -14.643 1.00 53.25 179 SER A O 1
ATOM 1417 N N . GLY A 1 180 ? 3.305 29.746 -15.559 1.00 56.25 180 GLY A N 1
ATOM 1418 C CA . GLY A 1 180 ? 3.940 29.254 -14.324 1.00 56.25 180 GLY A CA 1
ATOM 1419 C C . GLY A 1 180 ? 4.555 30.302 -13.383 1.00 56.25 180 GLY A C 1
ATOM 1420 O O . GLY A 1 180 ? 5.264 29.931 -12.456 1.00 56.25 180 GLY A O 1
ATOM 1421 N N . THR A 1 181 ? 4.295 31.588 -13.605 1.00 57.50 181 THR A N 1
ATOM 1422 C CA . THR A 1 181 ? 4.697 32.713 -12.748 1.00 57.50 181 THR A CA 1
ATOM 1423 C C . THR A 1 181 ? 3.529 33.324 -11.966 1.00 57.50 181 THR A C 1
ATOM 1425 O O . THR A 1 181 ? 3.749 34.207 -11.141 1.00 57.50 181 THR A O 1
ATOM 1428 N N . ALA A 1 182 ? 2.290 32.880 -12.197 1.00 53.00 182 ALA A N 1
ATOM 1429 C CA . ALA A 1 182 ? 1.130 33.405 -11.485 1.00 53.00 182 ALA A CA 1
ATOM 1430 C C . ALA A 1 182 ? 0.921 32.692 -10.138 1.00 53.00 182 ALA A C 1
ATOM 1432 O O . ALA A 1 182 ? 0.871 31.464 -10.056 1.00 53.00 182 ALA A O 1
ATOM 1433 N N . SER A 1 183 ? 0.779 33.482 -9.076 1.00 50.22 183 SER A N 1
ATOM 1434 C CA . SER A 1 183 ? 0.545 33.030 -7.705 1.00 50.22 183 SER A CA 1
ATOM 1435 C C . SER A 1 183 ? -0.862 32.439 -7.516 1.00 50.22 183 SER A C 1
ATOM 1437 O O . SER A 1 183 ? -1.860 32.982 -7.990 1.00 50.22 183 SER A O 1
ATOM 1439 N N . SER A 1 184 ? -0.958 31.312 -6.801 1.00 55.44 184 SER A N 1
ATOM 1440 C CA . SER A 1 184 ? -2.227 30.642 -6.485 1.00 55.44 184 SER A CA 1
ATOM 1441 C C . SER A 1 184 ? -2.860 31.222 -5.215 1.00 55.44 184 SER A C 1
ATOM 1443 O O . SER A 1 184 ? -2.301 31.075 -4.130 1.00 55.44 184 SER A O 1
ATOM 1445 N N . VAL A 1 185 ? -4.038 31.840 -5.332 1.00 54.44 185 VAL A N 1
ATOM 1446 C CA . VAL A 1 185 ? -4.842 32.316 -4.191 1.00 54.44 185 VAL A CA 1
ATOM 1447 C C . VAL A 1 185 ? -5.872 31.244 -3.824 1.00 54.44 185 VAL A C 1
ATOM 1449 O O . VAL A 1 185 ? -6.686 30.861 -4.666 1.00 54.44 185 VAL A O 1
ATOM 1452 N N . ALA A 1 186 ? -5.848 30.755 -2.581 1.00 53.56 186 ALA A N 1
ATOM 1453 C CA . ALA A 1 186 ? -6.812 29.779 -2.070 1.00 53.56 186 ALA A CA 1
ATOM 1454 C C . ALA A 1 186 ? -7.750 30.437 -1.046 1.00 53.56 186 ALA A C 1
ATOM 1456 O O . ALA A 1 186 ? -7.305 30.980 -0.037 1.00 53.56 186 ALA A O 1
ATOM 1457 N N . PHE A 1 187 ? -9.059 30.381 -1.301 1.00 46.97 187 PHE A N 1
ATOM 1458 C CA . PHE A 1 187 ? -10.082 30.863 -0.373 1.00 46.97 187 PHE A CA 1
ATOM 1459 C C . PHE A 1 187 ? -10.453 29.749 0.608 1.00 46.97 187 PHE A C 1
ATOM 1461 O O . PHE A 1 187 ? -11.048 28.748 0.208 1.00 46.97 187 PHE A O 1
ATOM 1468 N N . THR A 1 188 ? -10.140 29.923 1.894 1.00 54.38 188 THR A N 1
ATOM 1469 C CA . THR A 1 188 ? -10.675 29.058 2.956 1.00 54.38 188 THR A CA 1
ATOM 1470 C C . THR A 1 188 ? -11.682 29.841 3.806 1.00 54.38 188 THR A C 1
ATOM 1472 O O . THR A 1 188 ? -11.413 30.987 4.155 1.00 54.38 188 THR A O 1
ATOM 1475 N N . PRO A 1 189 ? -12.861 29.280 4.132 1.00 51.19 189 PRO A N 1
ATOM 1476 C CA . PRO A 1 189 ? -13.958 30.053 4.724 1.00 51.19 189 PRO A CA 1
ATOM 1477 C C . PRO A 1 189 ? -13.791 30.391 6.217 1.00 51.19 189 PRO A C 1
ATOM 1479 O O . PRO A 1 189 ? -14.652 31.060 6.775 1.00 51.19 189 PRO A O 1
ATOM 1482 N N . LEU A 1 190 ? -12.724 29.937 6.886 1.00 57.56 190 LEU A N 1
ATOM 1483 C CA . LEU A 1 190 ? -12.546 30.097 8.342 1.00 57.56 190 LEU A CA 1
ATOM 1484 C C . LEU A 1 190 ? -11.360 30.984 8.746 1.00 57.56 190 LEU A C 1
ATOM 1486 O O . LEU A 1 190 ? -11.232 31.342 9.913 1.00 57.56 190 LEU A O 1
ATOM 1490 N N . GLN A 1 191 ? -10.516 31.370 7.795 1.00 53.19 191 GLN A N 1
ATOM 1491 C CA . GLN A 1 191 ? -9.361 32.232 8.012 1.00 53.19 191 GLN A CA 1
ATOM 1492 C C . GLN A 1 191 ? -9.158 32.983 6.696 1.00 53.19 191 GLN A C 1
ATOM 1494 O O . GLN A 1 191 ? -8.996 32.341 5.662 1.00 53.19 191 GLN A O 1
ATOM 1499 N N . GLY A 1 192 ? -9.307 34.312 6.711 1.00 59.47 192 GLY A N 1
ATOM 1500 C CA . GLY A 1 192 ? -9.338 35.156 5.508 1.00 59.47 192 GLY A CA 1
ATOM 1501 C C . GLY A 1 192 ? -8.129 34.997 4.573 1.00 59.47 192 GLY A C 1
ATOM 1502 O O . GLY A 1 192 ? -7.190 34.275 4.883 1.00 59.47 192 GLY A O 1
ATOM 1503 N N . LEU A 1 193 ? -8.180 35.682 3.420 1.00 56.59 193 LEU A N 1
ATOM 1504 C CA . LEU A 1 193 ? -7.195 35.646 2.323 1.00 56.59 193 LEU A CA 1
ATOM 1505 C C . LEU A 1 193 ? -5.740 35.480 2.802 1.00 56.59 193 LEU A C 1
ATOM 1507 O O . LEU A 1 193 ? -5.071 36.455 3.140 1.00 56.59 193 LEU A O 1
ATOM 1511 N N . GLU A 1 194 ? -5.234 34.248 2.779 1.00 54.25 194 GLU A N 1
ATOM 1512 C CA . GLU A 1 194 ? -3.829 33.969 3.054 1.00 54.25 194 GLU A CA 1
ATOM 1513 C C . GLU A 1 194 ? -3.085 33.878 1.719 1.00 54.25 194 GLU A C 1
ATOM 1515 O O . GLU A 1 194 ? -3.142 32.880 0.997 1.00 54.25 194 GLU A O 1
ATOM 1520 N N . ILE A 1 195 ? -2.415 34.973 1.354 1.00 57.12 195 ILE A N 1
ATOM 1521 C CA . ILE A 1 195 ? -1.526 35.020 0.193 1.00 57.12 195 ILE A CA 1
ATOM 1522 C C . ILE A 1 195 ? -0.196 34.400 0.621 1.00 57.12 195 ILE A C 1
ATOM 1524 O O . ILE A 1 195 ? 0.637 35.053 1.250 1.00 57.12 195 ILE A O 1
ATOM 1528 N N . VAL A 1 196 ? 0.027 33.134 0.271 1.00 54.91 196 VAL A N 1
ATOM 1529 C CA . VAL A 1 196 ? 1.346 32.513 0.428 1.00 54.91 196 VAL A CA 1
ATOM 1530 C C . VAL A 1 196 ? 2.216 32.951 -0.747 1.00 54.91 196 VAL A C 1
ATOM 1532 O O . VAL A 1 196 ? 2.186 32.355 -1.821 1.00 54.91 196 VAL A O 1
ATOM 1535 N N . ASN A 1 197 ? 2.975 34.030 -0.549 1.00 53.12 197 ASN A N 1
ATOM 1536 C CA . ASN A 1 197 ? 4.007 34.450 -1.490 1.00 53.12 197 ASN A CA 1
ATOM 1537 C C . ASN A 1 197 ? 5.281 33.607 -1.252 1.00 53.12 197 ASN A C 1
ATOM 1539 O O . ASN A 1 197 ? 5.896 33.755 -0.194 1.00 53.12 197 ASN A O 1
ATOM 1543 N N . PRO A 1 198 ? 5.711 32.739 -2.188 1.00 58.84 198 PRO A N 1
ATOM 1544 C CA . PRO A 1 198 ? 6.918 31.926 -2.012 1.00 58.84 198 PRO A CA 1
ATOM 1545 C C . PRO A 1 198 ? 8.191 32.776 -1.858 1.00 58.84 198 PRO A C 1
ATOM 1547 O O . PRO A 1 198 ? 9.113 32.357 -1.166 1.00 58.84 198 PRO A O 1
ATOM 1550 N N . GLN A 1 199 ? 8.214 34.002 -2.394 1.00 57.81 199 GLN A N 1
ATOM 1551 C CA . GLN A 1 199 ? 9.334 34.934 -2.211 1.00 57.81 199 GLN A CA 1
ATOM 1552 C C . GLN A 1 199 ? 9.374 35.559 -0.808 1.00 57.81 199 GLN A C 1
ATOM 1554 O O . GLN A 1 199 ? 10.434 35.973 -0.348 1.00 57.81 199 GLN A O 1
ATOM 1559 N N . ALA A 1 200 ? 8.255 35.577 -0.073 1.00 60.00 200 ALA A N 1
ATOM 1560 C CA . ALA A 1 200 ? 8.246 36.048 1.316 1.00 60.00 200 ALA A CA 1
ATOM 1561 C C . ALA A 1 200 ? 8.980 35.082 2.268 1.00 60.00 200 ALA A C 1
ATOM 1563 O O . ALA A 1 200 ? 9.388 35.467 3.365 1.00 60.00 200 ALA A O 1
ATOM 1564 N N . ALA A 1 201 ? 9.156 33.817 1.866 1.00 60.75 201 ALA A N 1
ATOM 1565 C CA . ALA A 1 201 ? 10.007 32.883 2.594 1.00 60.75 201 ALA A CA 1
ATOM 1566 C C . ALA A 1 201 ? 11.495 33.217 2.398 1.00 60.75 201 ALA A C 1
ATOM 1568 O O . ALA A 1 201 ? 12.259 33.153 3.357 1.00 60.75 201 ALA A O 1
ATOM 1569 N N . GLU A 1 202 ? 11.898 33.633 1.193 1.00 62.69 202 GLU A N 1
ATOM 1570 C CA . GLU A 1 202 ? 13.276 34.043 0.898 1.00 62.69 202 GLU A CA 1
ATOM 1571 C C . GLU A 1 202 ? 13.657 35.331 1.638 1.00 62.69 202 GLU A C 1
ATOM 1573 O O . GLU A 1 202 ? 14.746 35.404 2.205 1.00 62.69 202 GLU A O 1
ATOM 1578 N N . THR A 1 203 ? 12.751 36.313 1.732 1.00 65.75 203 THR A N 1
ATOM 1579 C CA . THR A 1 203 ? 13.004 37.538 2.510 1.00 65.75 203 THR A CA 1
ATOM 1580 C C . THR A 1 203 ? 13.169 37.249 4.001 1.00 65.75 203 THR A C 1
ATOM 1582 O O . THR A 1 203 ? 14.137 37.714 4.593 1.00 65.75 203 THR A O 1
ATOM 1585 N N . ARG A 1 204 ? 12.314 36.406 4.603 1.00 66.31 204 ARG A N 1
ATOM 1586 C CA . ARG A 1 204 ? 12.456 35.999 6.017 1.00 66.31 204 ARG A CA 1
ATOM 1587 C C . ARG A 1 204 ? 13.744 35.232 6.296 1.00 66.31 204 ARG A C 1
ATOM 1589 O O . ARG A 1 204 ? 14.346 35.415 7.350 1.00 66.31 204 ARG A O 1
ATOM 1596 N N . VAL A 1 205 ? 14.160 34.351 5.386 1.00 70.00 205 VAL A N 1
ATOM 1597 C CA . VAL A 1 205 ? 15.416 33.598 5.535 1.00 70.00 205 VAL A CA 1
ATOM 1598 C C . VAL A 1 205 ? 16.621 34.531 5.396 1.00 70.00 205 VAL A C 1
ATOM 1600 O O . VAL A 1 205 ? 17.582 34.390 6.150 1.00 70.00 205 VAL A O 1
ATOM 1603 N N . ASN A 1 206 ? 16.562 35.513 4.495 1.00 67.44 206 ASN A N 1
ATOM 1604 C CA . ASN A 1 206 ? 17.606 36.527 4.358 1.00 67.44 206 ASN A CA 1
ATOM 1605 C C . ASN A 1 206 ? 17.677 37.460 5.577 1.00 67.44 206 ASN A C 1
ATOM 1607 O O . ASN A 1 206 ? 18.774 37.736 6.053 1.00 67.44 206 ASN A O 1
ATOM 1611 N N . GLU A 1 207 ? 16.538 37.884 6.132 1.00 69.50 207 GLU A N 1
ATOM 1612 C CA . GLU A 1 207 ? 16.471 38.677 7.370 1.00 69.50 207 GLU A CA 1
ATOM 1613 C C . GLU A 1 207 ? 16.999 37.902 8.583 1.00 69.50 207 GLU A C 1
ATOM 1615 O O . GLU A 1 207 ? 17.773 38.439 9.370 1.00 69.50 207 GLU A O 1
ATOM 1620 N N . ALA A 1 208 ? 16.649 36.620 8.723 1.00 68.38 208 ALA A N 1
ATOM 1621 C CA . ALA A 1 208 ? 17.133 35.782 9.820 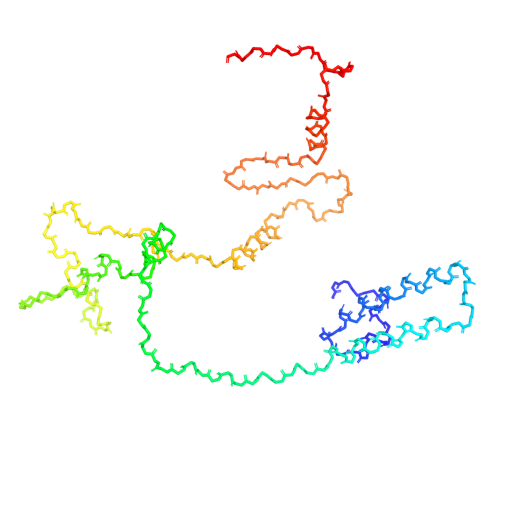1.00 68.38 208 ALA A CA 1
ATOM 1622 C C . ALA A 1 208 ? 18.641 35.476 9.729 1.00 68.38 208 ALA A C 1
ATOM 1624 O O . ALA A 1 208 ? 19.291 35.262 10.751 1.00 68.38 208 ALA A O 1
ATOM 1625 N N . ASN A 1 209 ? 19.200 35.460 8.515 1.00 68.00 209 ASN A N 1
ATOM 1626 C CA . ASN A 1 209 ? 20.632 35.269 8.274 1.00 68.00 209 ASN A CA 1
ATOM 1627 C C . ASN A 1 209 ? 21.425 36.587 8.240 1.00 68.00 209 ASN A C 1
ATOM 1629 O O . ASN A 1 209 ? 22.653 36.553 8.092 1.00 68.00 209 ASN A O 1
ATOM 1633 N N . ALA A 1 210 ? 20.764 37.740 8.386 1.00 67.50 210 ALA A N 1
ATOM 1634 C CA . ALA A 1 210 ? 21.430 39.030 8.459 1.00 67.50 210 ALA A CA 1
ATOM 1635 C C . ALA A 1 210 ? 22.239 39.114 9.763 1.00 67.50 210 ALA A C 1
ATOM 1637 O O . ALA A 1 210 ? 21.707 39.175 10.871 1.00 67.50 210 ALA A O 1
ATOM 1638 N N . LYS A 1 211 ? 23.567 39.072 9.629 1.00 67.38 211 LYS A N 1
ATOM 1639 C CA . LYS A 1 211 ? 24.500 39.231 10.750 1.00 67.38 211 LYS A CA 1
ATOM 1640 C C . LYS A 1 211 ? 24.530 40.693 11.203 1.00 67.38 211 LYS A C 1
ATOM 1642 O O . LYS A 1 211 ? 24.273 41.595 10.415 1.00 67.38 211 LYS A O 1
ATOM 1647 N N . TYR A 1 212 ? 24.943 40.912 12.452 1.00 62.50 212 TYR A N 1
ATOM 1648 C CA . TYR A 1 212 ? 24.969 42.210 13.150 1.00 62.50 212 TYR A CA 1
ATOM 1649 C C . TYR A 1 212 ? 25.651 43.374 12.390 1.00 62.50 212 TYR A C 1
ATOM 1651 O O . TYR A 1 212 ? 25.390 44.530 12.695 1.00 62.50 212 TYR A O 1
ATOM 1659 N N . PHE A 1 213 ? 26.484 43.087 11.382 1.00 61.16 213 PHE A N 1
ATOM 1660 C CA . PHE A 1 213 ? 27.177 44.078 10.547 1.00 61.16 213 PHE A CA 1
ATOM 1661 C C . PHE A 1 213 ? 26.766 44.027 9.062 1.00 61.16 213 PHE A C 1
ATOM 1663 O O . PHE A 1 213 ? 27.607 44.202 8.183 1.00 61.16 213 PHE A O 1
ATOM 1670 N N . SER A 1 214 ? 25.505 43.722 8.743 1.00 71.12 214 SER A N 1
ATOM 1671 C CA . SER A 1 214 ? 25.052 43.751 7.346 1.00 71.12 214 SER A CA 1
ATOM 1672 C C . SER A 1 214 ? 24.838 45.195 6.862 1.00 71.12 214 SER A C 1
ATOM 1674 O O . SER A 1 214 ? 24.231 46.001 7.563 1.00 71.12 214 SER A O 1
ATOM 1676 N N . ASN A 1 215 ? 25.310 45.521 5.650 1.00 64.75 215 ASN A N 1
ATOM 1677 C CA . ASN A 1 215 ? 25.227 46.872 5.061 1.00 64.75 215 ASN A CA 1
ATOM 1678 C C . ASN A 1 215 ? 23.786 47.372 4.837 1.00 64.75 215 ASN A C 1
ATOM 1680 O O . ASN A 1 215 ? 23.582 48.541 4.522 1.00 64.75 215 ASN A O 1
ATOM 1684 N N . THR A 1 216 ? 22.794 46.490 4.966 1.00 66.62 216 THR A N 1
ATOM 1685 C CA . THR A 1 216 ? 21.371 46.770 4.743 1.00 66.62 216 THR A CA 1
ATOM 1686 C C . THR A 1 216 ? 20.545 46.809 6.029 1.00 66.62 216 THR A C 1
ATOM 1688 O O . THR A 1 216 ? 19.408 47.273 5.991 1.00 66.62 216 THR A O 1
ATOM 1691 N N . SER A 1 217 ? 21.081 46.364 7.171 1.00 64.19 217 SER A N 1
ATOM 1692 C CA . SER A 1 217 ? 20.369 46.362 8.456 1.00 64.19 217 SER A CA 1
ATOM 1693 C C . SER A 1 217 ? 20.956 47.410 9.404 1.00 64.19 217 SER A C 1
ATOM 1695 O O . SER A 1 217 ? 22.113 47.297 9.802 1.00 64.19 217 SER A O 1
ATOM 1697 N N . GLY A 1 218 ? 20.168 48.417 9.791 1.00 68.69 218 GLY A N 1
ATOM 1698 C CA . GLY A 1 218 ? 20.568 49.389 10.818 1.00 68.69 218 GLY A CA 1
ATOM 1699 C C . GLY A 1 218 ? 20.783 48.753 12.202 1.00 68.69 218 GLY A C 1
ATOM 1700 O O . GLY A 1 218 ? 20.374 47.620 12.450 1.00 68.69 218 GLY A O 1
ATOM 1701 N N . PHE A 1 219 ? 21.422 49.484 13.120 1.00 69.50 219 PHE A N 1
ATOM 1702 C CA . PHE A 1 219 ? 21.721 49.000 14.473 1.00 69.50 219 PHE A CA 1
ATOM 1703 C C . PHE A 1 219 ? 20.445 48.738 15.292 1.00 69.50 219 PHE A C 1
ATOM 1705 O O . PHE A 1 219 ? 19.593 49.616 15.428 1.00 69.50 219 PHE A O 1
ATOM 1712 N N . PHE A 1 220 ? 20.339 47.550 15.893 1.00 65.12 220 PHE A N 1
ATOM 1713 C CA . PHE A 1 220 ? 19.234 47.185 16.784 1.00 65.12 220 PHE A CA 1
ATOM 1714 C C . PHE A 1 220 ? 19.613 47.377 18.262 1.00 65.12 220 PHE A C 1
ATOM 1716 O O . PHE A 1 220 ? 20.708 47.014 18.690 1.00 65.12 220 PHE A O 1
ATOM 1723 N N . SER A 1 221 ? 18.691 47.929 19.060 1.00 63.47 221 SER A N 1
ATOM 1724 C CA . SER A 1 221 ? 18.848 48.057 20.517 1.00 63.47 221 SER A CA 1
ATOM 1725 C C . SER A 1 221 ? 18.786 46.682 21.187 1.00 63.47 221 SER A C 1
ATOM 1727 O O . SER A 1 221 ? 17.803 45.961 21.040 1.00 63.47 221 SER A O 1
ATOM 1729 N N . VAL A 1 222 ? 19.815 46.344 21.968 1.00 60.88 222 VAL A N 1
ATOM 1730 C CA . VAL A 1 222 ? 19.958 45.048 22.665 1.00 60.88 222 VAL A CA 1
ATOM 1731 C C . VAL A 1 222 ? 19.116 44.968 23.951 1.00 60.88 222 VAL A C 1
ATOM 1733 O O . VAL A 1 222 ? 19.034 43.916 24.580 1.00 60.88 222 VAL A O 1
ATOM 1736 N N . ARG A 1 223 ? 18.456 46.056 24.369 1.00 60.12 223 ARG A N 1
ATOM 1737 C CA . ARG A 1 223 ? 17.585 46.023 25.555 1.00 60.12 223 ARG A CA 1
ATOM 1738 C C . ARG A 1 223 ? 16.146 45.669 25.163 1.00 60.12 223 ARG A C 1
ATOM 1740 O O . ARG A 1 223 ? 15.615 46.320 24.260 1.00 60.12 223 ARG A O 1
ATOM 1747 N N . PRO A 1 224 ? 15.507 44.689 25.830 1.00 63.78 224 PRO A N 1
ATOM 1748 C CA . PRO A 1 224 ? 14.090 44.419 25.621 1.00 63.78 224 PRO A CA 1
ATOM 1749 C C . PRO A 1 224 ? 13.273 45.648 26.045 1.00 63.78 224 PRO A C 1
ATOM 1751 O O . PRO A 1 224 ? 13.595 46.281 27.052 1.00 63.78 224 PRO A O 1
ATOM 1754 N N . LYS A 1 225 ? 12.263 46.004 25.245 1.00 55.62 225 LYS A N 1
ATOM 1755 C CA . LYS A 1 225 ? 11.208 46.935 25.664 1.00 55.62 225 LYS A CA 1
ATOM 1756 C C . LYS A 1 225 ? 10.306 46.270 26.694 1.00 55.62 225 LYS A C 1
ATOM 1758 O O . LYS A 1 225 ? 10.045 45.058 26.523 1.00 55.62 225 LYS A O 1
#

Secondary structure (DSSP, 8-state):
-TT--HHHHSHHHHSS-TTTHHHHHHHHHHHHHHHHHHHHTT--TTSHHHHHHHHHHHHHHHHHHSPPPPPP-PPPPP---PPP-----HHHHHHHHHHSPPHHHHHHT---TTS---BSSTTTS--B-TTSS-S-TT-S-PPPP-GGGSPPPPHHHHHHHHHHHHHSS---STTS---TTSPPPB--TTS--B---HHHHHHHHHHHT--TT-TTSPPPP-S--

Radius of gyration: 33.15 Å; chains: 1; bounding box: 72×69×72 Å